Protein AF-A0A4Q3J4D1-F1 (afdb_monomer_lite)

Structure (mmCIF, N/CA/C/O backbone):
data_AF-A0A4Q3J4D1-F1
#
_entry.id   AF-A0A4Q3J4D1-F1
#
loop_
_atom_site.group_PDB
_atom_site.id
_atom_site.type_symbol
_atom_site.label_atom_id
_atom_site.label_alt_id
_atom_site.label_comp_id
_atom_site.label_asym_id
_atom_site.label_entity_id
_atom_site.label_seq_id
_atom_site.pdbx_PDB_ins_code
_atom_site.Cartn_x
_atom_site.Cartn_y
_atom_site.Cartn_z
_atom_site.occupancy
_atom_site.B_iso_or_equiv
_atom_site.auth_seq_id
_atom_site.auth_comp_id
_atom_site.auth_asym_id
_atom_site.auth_atom_id
_atom_site.pdbx_PDB_model_num
ATOM 1 N N . MET A 1 1 ? 14.555 10.817 82.750 1.00 53.59 1 MET A N 1
ATOM 2 C CA . MET A 1 1 ? 15.461 9.832 82.118 1.00 53.59 1 MET A CA 1
ATOM 3 C C . MET A 1 1 ? 14.786 9.279 80.855 1.00 53.59 1 MET A C 1
ATOM 5 O O . MET A 1 1 ? 14.126 8.258 80.924 1.00 53.59 1 MET A O 1
ATOM 9 N N . ALA A 1 2 ? 14.827 10.018 79.734 1.00 57.22 2 ALA A N 1
ATOM 10 C CA . ALA A 1 2 ? 14.225 9.625 78.443 1.00 57.22 2 ALA A CA 1
ATOM 11 C C . ALA A 1 2 ? 14.824 10.281 77.153 1.00 57.22 2 ALA A C 1
ATOM 13 O O . ALA A 1 2 ? 14.099 10.359 76.163 1.00 57.22 2 ALA A O 1
ATOM 14 N N . PRO A 1 3 ? 16.086 10.775 77.083 1.00 55.56 3 PRO A N 1
ATOM 15 C CA . PRO A 1 3 ? 16.587 11.394 75.843 1.00 55.56 3 PRO A CA 1
ATOM 16 C C . PRO A 1 3 ? 17.144 10.404 74.793 1.00 55.56 3 PRO A C 1
ATOM 18 O O . PRO A 1 3 ? 17.117 10.705 73.605 1.00 55.56 3 PRO A O 1
ATOM 21 N N . ALA A 1 4 ? 17.577 9.196 75.174 1.00 56.56 4 ALA A N 1
ATOM 22 C CA . ALA A 1 4 ? 18.372 8.318 74.295 1.00 56.56 4 ALA A CA 1
ATOM 23 C C . ALA A 1 4 ? 17.620 7.691 73.096 1.00 56.56 4 ALA A C 1
ATOM 25 O O . ALA A 1 4 ? 18.237 7.205 72.153 1.00 56.56 4 ALA A O 1
ATOM 26 N N . ARG A 1 5 ? 16.278 7.681 73.099 1.00 57.00 5 ARG A N 1
ATOM 27 C CA . ARG A 1 5 ? 15.484 6.977 72.069 1.00 57.00 5 ARG A CA 1
ATOM 28 C C . ARG A 1 5 ? 15.240 7.804 70.800 1.00 57.00 5 ARG A C 1
ATOM 30 O O . ARG A 1 5 ? 14.881 7.235 69.772 1.00 57.00 5 ARG A O 1
ATOM 37 N N . ARG A 1 6 ? 15.394 9.133 70.857 1.00 57.25 6 ARG A N 1
ATOM 38 C CA . ARG A 1 6 ? 15.162 10.015 69.696 1.00 57.25 6 ARG A CA 1
ATOM 39 C C . ARG A 1 6 ? 16.367 10.082 68.760 1.00 57.25 6 ARG A C 1
ATOM 41 O O . ARG A 1 6 ? 16.169 10.124 67.550 1.00 57.25 6 ARG A O 1
ATOM 48 N N . GLU A 1 7 ? 17.578 10.003 69.297 1.00 59.00 7 GLU A N 1
ATOM 49 C CA . GLU A 1 7 ? 18.809 10.143 68.506 1.00 59.00 7 GLU A CA 1
ATOM 50 C C . GLU A 1 7 ? 19.017 8.940 67.577 1.00 59.00 7 GLU A C 1
ATOM 52 O O . GLU A 1 7 ? 19.206 9.107 66.376 1.00 59.00 7 GLU A O 1
ATOM 57 N N . HIS A 1 8 ? 18.778 7.723 68.079 1.00 59.59 8 HIS A N 1
ATOM 58 C CA . HIS A 1 8 ? 18.831 6.498 67.270 1.00 59.59 8 HIS A CA 1
ATOM 59 C C . HIS A 1 8 ? 17.846 6.478 66.088 1.00 59.59 8 HIS A C 1
ATOM 61 O O . HIS A 1 8 ? 18.094 5.814 65.082 1.00 59.59 8 HIS A O 1
ATOM 67 N N . ARG A 1 9 ? 16.715 7.192 66.192 1.00 59.38 9 ARG A N 1
ATOM 68 C CA . ARG A 1 9 ? 15.731 7.289 65.104 1.00 59.38 9 ARG A CA 1
ATOM 69 C C . ARG A 1 9 ? 16.169 8.296 64.035 1.00 59.38 9 ARG A C 1
ATOM 71 O O . ARG A 1 9 ? 15.888 8.071 62.862 1.00 59.38 9 ARG A O 1
ATOM 78 N N . LEU A 1 10 ? 16.861 9.369 64.421 1.00 59.78 10 LEU A N 1
ATOM 79 C CA . LEU A 1 10 ? 17.372 10.380 63.490 1.00 59.78 10 LEU A CA 1
ATOM 80 C C . LEU A 1 10 ? 18.573 9.862 62.687 1.00 59.78 10 LEU A C 1
ATOM 82 O O . LEU A 1 10 ? 18.641 10.092 61.481 1.00 59.78 10 LEU A O 1
ATOM 86 N N . GLU A 1 11 ? 19.458 9.073 63.303 1.00 63.56 11 GLU A N 1
ATOM 87 C CA . GLU A 1 11 ? 20.580 8.452 62.581 1.00 63.56 11 GLU A CA 1
ATOM 88 C C . GLU A 1 11 ? 20.122 7.449 61.510 1.00 63.56 11 GLU A C 1
ATOM 90 O O . GLU A 1 11 ? 20.721 7.365 60.434 1.00 63.56 11 GLU A O 1
ATOM 95 N N . GLY A 1 12 ? 19.020 6.732 61.760 1.00 63.66 12 GLY A N 1
ATOM 96 C CA . GLY A 1 12 ? 18.412 5.828 60.780 1.00 63.66 12 GLY A CA 1
ATOM 97 C C . GLY A 1 12 ? 17.900 6.553 59.531 1.00 63.66 12 GLY A C 1
ATOM 98 O O . GLY A 1 12 ? 18.110 6.075 58.417 1.00 63.66 12 GLY A O 1
ATOM 99 N N . LEU A 1 13 ? 17.301 7.736 59.706 1.00 65.69 13 LEU A N 1
ATOM 100 C CA . LEU A 1 13 ? 16.770 8.546 58.604 1.00 65.69 13 LEU A CA 1
ATOM 101 C C . LEU A 1 13 ? 17.897 9.131 57.734 1.00 65.69 13 LEU A C 1
ATOM 103 O O . LEU A 1 13 ? 17.860 8.998 56.512 1.00 65.69 13 LEU A O 1
ATOM 107 N N . CYS A 1 14 ? 18.965 9.658 58.344 1.00 63.53 14 CYS A N 1
ATOM 108 C CA . CYS A 1 14 ? 20.131 10.177 57.610 1.00 63.53 14 CYS A CA 1
ATOM 109 C C . CYS A 1 14 ? 20.901 9.102 56.820 1.00 63.53 14 CYS A C 1
ATOM 111 O O . CYS A 1 14 ? 21.578 9.415 55.834 1.00 63.53 14 CYS A O 1
ATOM 113 N N . ARG A 1 15 ? 20.850 7.832 57.247 1.00 64.62 15 ARG A N 1
ATOM 114 C CA . ARG A 1 15 ? 21.461 6.713 56.510 1.00 64.62 15 ARG A CA 1
ATOM 115 C C . ARG A 1 15 ? 20.612 6.291 55.308 1.00 64.62 15 ARG A C 1
ATOM 117 O O . ARG A 1 15 ? 21.173 5.915 54.282 1.00 64.62 15 ARG A O 1
ATOM 124 N N . GLN A 1 16 ? 19.289 6.388 55.422 1.00 65.69 16 GLN A N 1
ATOM 125 C CA . GLN A 1 16 ? 18.351 6.053 54.351 1.00 65.69 16 GLN A CA 1
ATOM 126 C C . GLN A 1 16 ? 18.397 7.073 53.201 1.00 65.69 16 GLN A C 1
ATOM 128 O O . GLN A 1 16 ? 18.461 6.673 52.039 1.00 65.69 16 GLN A O 1
ATOM 133 N N . GLU A 1 17 ? 18.483 8.367 53.514 1.00 62.50 17 GLU A N 1
ATOM 134 C CA . GLU A 1 17 ? 18.569 9.440 52.507 1.00 62.50 17 GLU A CA 1
ATOM 135 C C . GLU A 1 17 ? 19.871 9.369 51.687 1.00 62.50 17 GLU A C 1
ATOM 137 O O . GLU A 1 17 ? 19.864 9.529 50.465 1.00 62.50 17 GLU A O 1
ATOM 142 N N . ARG A 1 18 ? 21.002 9.028 52.326 1.00 60.06 18 ARG A N 1
ATOM 143 C CA . ARG A 1 18 ? 22.282 8.833 51.617 1.00 60.06 18 ARG A CA 1
ATOM 144 C C . ARG A 1 18 ? 22.261 7.647 50.648 1.00 60.06 18 ARG A C 1
ATOM 146 O O . ARG A 1 18 ? 22.905 7.717 49.605 1.00 60.06 18 ARG A O 1
ATOM 153 N N . GLY A 1 19 ? 21.510 6.588 50.959 1.00 58.41 19 GLY A N 1
ATOM 154 C CA . GLY A 1 19 ? 21.305 5.463 50.041 1.00 58.41 19 GLY A CA 1
ATOM 155 C C . GLY A 1 19 ? 20.452 5.836 48.824 1.00 58.41 19 GLY A C 1
ATOM 156 O O . GLY A 1 19 ? 20.726 5.378 47.717 1.00 58.41 19 GLY A O 1
ATOM 157 N N . GLN A 1 20 ? 19.459 6.711 49.009 1.00 59.06 20 GLN A N 1
ATOM 158 C CA . GLN A 1 20 ? 18.585 7.179 47.928 1.00 59.06 20 GLN A CA 1
ATOM 159 C C . GLN A 1 20 ? 19.294 8.146 46.970 1.00 59.06 20 GLN A C 1
ATOM 161 O O . GLN A 1 20 ? 19.118 8.030 45.759 1.00 59.06 20 GLN A O 1
ATOM 166 N N . CYS A 1 21 ? 20.160 9.028 47.479 1.00 58.59 21 CYS A N 1
ATOM 167 C CA . CYS A 1 21 ? 20.937 9.943 46.635 1.00 58.59 21 CYS A CA 1
ATOM 168 C C . CYS A 1 21 ? 21.932 9.192 45.723 1.00 58.59 21 CYS A C 1
ATOM 170 O O . CYS A 1 21 ? 22.046 9.494 44.538 1.00 58.59 21 CYS A O 1
ATOM 172 N N . GLY A 1 22 ? 22.587 8.140 46.237 1.00 53.78 22 GLY A N 1
ATOM 173 C CA . GLY A 1 22 ? 23.503 7.309 45.440 1.00 53.78 22 GLY A CA 1
ATOM 174 C C . GLY A 1 22 ? 22.811 6.492 44.339 1.00 53.78 22 GLY A C 1
ATOM 175 O O . GLY A 1 22 ? 23.381 6.291 43.267 1.00 53.78 22 GLY A O 1
ATOM 176 N N . ALA A 1 23 ? 21.566 6.057 44.565 1.00 54.41 23 ALA A N 1
ATOM 177 C CA . ALA A 1 23 ? 20.780 5.341 43.559 1.00 54.41 23 ALA A CA 1
ATOM 178 C C . ALA A 1 23 ? 20.296 6.260 42.421 1.00 54.41 23 ALA A C 1
ATOM 180 O O . ALA A 1 23 ? 20.254 5.836 41.266 1.00 54.41 23 ALA A O 1
ATOM 181 N N . ALA A 1 24 ? 19.978 7.523 42.727 1.00 51.50 24 ALA A N 1
ATOM 182 C CA . ALA A 1 24 ? 19.552 8.505 41.730 1.00 51.50 24 ALA A CA 1
ATOM 183 C C . ALA A 1 24 ? 20.685 8.885 40.754 1.00 51.50 24 ALA A C 1
ATOM 185 O O . ALA A 1 24 ? 20.434 9.089 39.566 1.00 51.50 24 ALA A O 1
ATOM 186 N N . GLU A 1 25 ? 21.936 8.911 41.224 1.00 51.47 25 GLU A N 1
ATOM 187 C CA . GLU A 1 25 ? 23.095 9.281 40.401 1.00 51.47 25 GLU A CA 1
ATOM 188 C C . GLU A 1 25 ? 23.504 8.167 39.414 1.00 51.47 25 GLU A C 1
ATOM 190 O O . GLU A 1 25 ? 23.853 8.443 38.264 1.00 51.47 25 GLU A O 1
ATOM 195 N N . SER A 1 26 ? 23.375 6.889 39.805 1.00 49.53 26 SER A N 1
ATOM 196 C CA . SER A 1 26 ? 23.698 5.744 38.933 1.00 49.53 26 SER A CA 1
ATOM 197 C C . SER A 1 26 ? 22.756 5.607 37.732 1.00 49.53 26 SER A C 1
ATOM 199 O O . SER A 1 26 ? 23.133 5.000 36.731 1.00 49.53 26 SER A O 1
ATOM 201 N N . SER A 1 27 ? 21.547 6.174 37.795 1.00 47.44 27 SER A N 1
ATOM 202 C CA . SER A 1 27 ? 20.579 6.111 36.694 1.00 47.44 27 SER A CA 1
ATOM 203 C C . SER A 1 27 ? 20.842 7.145 35.589 1.00 47.44 27 SER A C 1
ATOM 205 O O . SER A 1 27 ? 20.157 7.126 34.567 1.00 47.44 27 SER A O 1
ATOM 207 N N . ARG A 1 28 ? 21.816 8.053 35.767 1.00 52.53 28 ARG A N 1
ATOM 208 C CA . ARG A 1 28 ? 22.094 9.158 34.832 1.00 52.53 28 ARG A CA 1
ATOM 209 C C . ARG A 1 28 ? 23.231 8.882 33.839 1.00 52.53 28 ARG A C 1
ATOM 211 O O . ARG A 1 28 ? 23.473 9.706 32.964 1.00 52.53 28 ARG A O 1
ATOM 218 N N . SER A 1 29 ? 23.905 7.733 33.942 1.00 49.19 29 SER A N 1
ATOM 219 C CA . SER A 1 29 ? 25.039 7.357 33.085 1.00 49.19 29 SER A CA 1
ATOM 220 C C . SER A 1 29 ? 24.691 6.163 32.191 1.00 49.19 29 SER A C 1
ATOM 222 O O . SER A 1 29 ? 25.125 5.034 32.401 1.00 49.19 29 SER A O 1
ATOM 224 N N . GLY A 1 30 ? 23.846 6.422 31.196 1.00 39.28 30 GLY A N 1
ATOM 225 C CA . GLY A 1 30 ? 23.492 5.487 30.134 1.00 39.28 30 GLY A CA 1
ATOM 226 C C . GLY A 1 30 ? 23.349 6.261 28.834 1.00 39.28 30 GLY A C 1
ATOM 227 O O . GLY A 1 30 ? 22.259 6.684 28.467 1.00 39.28 30 GLY A O 1
ATOM 228 N N . HIS A 1 31 ? 24.477 6.515 28.177 1.00 49.72 31 HIS A N 1
ATOM 229 C CA . HIS A 1 31 ? 24.562 7.203 26.895 1.00 49.72 31 HIS A CA 1
ATOM 230 C C . HIS A 1 31 ? 23.958 6.316 25.792 1.00 49.72 31 HIS A C 1
ATOM 232 O O . HIS A 1 31 ? 24.661 5.537 25.152 1.00 49.72 31 HIS A O 1
ATOM 238 N N . VAL A 1 32 ? 22.643 6.413 25.586 1.00 46.88 32 VAL A N 1
ATOM 239 C CA . VAL A 1 32 ? 21.934 5.784 24.465 1.00 46.88 32 VAL A CA 1
ATOM 240 C C . VAL A 1 32 ? 21.712 6.840 23.386 1.00 46.88 32 VAL A C 1
ATOM 242 O O . VAL A 1 32 ? 21.103 7.884 23.619 1.00 46.88 32 VAL A O 1
ATOM 245 N N . VAL A 1 33 ? 22.243 6.560 22.198 1.00 47.72 33 VAL A N 1
ATOM 246 C CA . VAL A 1 33 ? 22.015 7.318 20.965 1.00 47.72 33 VAL A CA 1
ATOM 247 C C . VAL A 1 33 ? 20.507 7.457 20.748 1.00 47.72 33 VAL A C 1
ATOM 249 O O . VAL A 1 33 ? 19.809 6.483 20.481 1.00 47.72 33 VAL A O 1
ATOM 252 N N . SER A 1 34 ? 20.002 8.679 20.909 1.00 42.00 34 SER A N 1
ATOM 253 C CA . SER A 1 34 ? 18.582 9.003 20.800 1.00 42.00 34 SER A CA 1
ATOM 254 C C . SER A 1 34 ? 18.110 8.899 19.351 1.00 42.00 34 SER A C 1
ATOM 256 O O . SER A 1 34 ? 18.230 9.839 18.573 1.00 42.00 34 SER A O 1
ATOM 258 N N . THR A 1 35 ? 17.500 7.770 19.008 1.00 45.00 35 THR A N 1
ATOM 259 C CA . THR A 1 35 ? 16.655 7.577 17.815 1.00 45.00 35 THR A CA 1
ATOM 260 C C . THR A 1 35 ? 15.212 8.050 18.088 1.00 45.00 35 THR A C 1
ATOM 262 O O . THR A 1 35 ? 14.237 7.487 17.613 1.00 45.00 35 THR A O 1
ATOM 265 N N . HIS A 1 36 ? 15.051 9.134 18.855 1.00 42.00 36 HIS A N 1
ATOM 266 C CA . HIS A 1 36 ? 13.765 9.593 19.406 1.00 42.00 36 HIS A CA 1
ATOM 267 C C . HIS A 1 36 ? 12.813 10.290 18.409 1.00 42.00 36 HIS A C 1
ATOM 269 O O . HIS A 1 36 ? 11.742 10.739 18.809 1.00 42.00 36 HIS A O 1
ATOM 275 N N . GLY A 1 37 ? 13.158 10.393 17.122 1.00 38.84 37 GLY A N 1
ATOM 276 C CA . GLY A 1 37 ? 12.312 11.080 16.134 1.00 38.84 37 GLY A CA 1
ATOM 277 C C . GLY A 1 37 ? 11.113 10.263 15.639 1.00 38.84 37 GLY A C 1
ATOM 278 O O . GLY A 1 37 ? 10.089 10.836 15.279 1.00 38.84 37 GLY A O 1
ATOM 279 N N . ILE A 1 38 ? 11.224 8.933 15.629 1.00 49.44 38 ILE A N 1
ATOM 280 C CA . ILE A 1 38 ? 10.206 8.028 15.063 1.00 49.44 38 ILE A CA 1
ATOM 281 C C . ILE A 1 38 ? 9.376 7.323 16.139 1.00 49.44 38 ILE A C 1
ATOM 283 O O . ILE A 1 38 ? 8.186 7.094 15.929 1.00 49.44 38 ILE A O 1
ATOM 287 N N . ASP A 1 39 ? 9.952 7.081 17.318 1.00 40.94 39 ASP A N 1
ATOM 288 C CA . ASP A 1 39 ? 9.253 6.394 18.410 1.00 40.94 39 ASP A CA 1
ATOM 289 C C . ASP A 1 39 ? 8.396 7.338 19.272 1.00 40.94 39 ASP A C 1
ATOM 291 O O . ASP A 1 39 ? 7.407 6.908 19.856 1.00 40.94 39 ASP A O 1
ATOM 295 N N . ALA A 1 40 ? 8.690 8.645 19.306 1.00 38.50 40 ALA A N 1
ATOM 296 C CA . ALA A 1 40 ? 7.917 9.614 20.098 1.00 38.50 40 ALA A CA 1
ATOM 297 C C . ALA A 1 40 ? 6.514 9.916 19.528 1.00 38.50 40 ALA A C 1
ATOM 299 O O . ALA A 1 40 ? 5.641 10.375 20.260 1.00 38.50 40 ALA A O 1
ATOM 300 N N . ALA A 1 41 ? 6.272 9.638 18.240 1.00 42.91 41 ALA A N 1
ATOM 301 C CA . ALA A 1 41 ? 4.930 9.708 17.652 1.00 42.91 41 ALA A CA 1
ATOM 302 C C . ALA A 1 41 ? 4.086 8.457 17.964 1.00 42.91 41 ALA A C 1
ATOM 304 O O . ALA A 1 41 ? 2.862 8.489 17.839 1.00 42.91 41 ALA A O 1
ATOM 305 N N . ALA A 1 42 ? 4.724 7.363 18.391 1.00 43.56 42 ALA A N 1
ATOM 306 C CA . ALA A 1 42 ? 4.061 6.175 18.903 1.00 43.56 42 ALA A CA 1
ATOM 307 C C . ALA A 1 42 ? 3.862 6.335 20.414 1.00 43.56 42 ALA A C 1
ATOM 309 O O . ALA A 1 42 ? 4.482 5.646 21.222 1.00 43.56 42 ALA A O 1
ATOM 310 N N . GLY A 1 43 ? 2.997 7.277 20.804 1.00 36.56 43 GLY A N 1
ATOM 311 C CA . GLY A 1 43 ? 2.477 7.307 22.166 1.00 36.56 43 GLY A CA 1
ATOM 312 C C . GLY A 1 43 ? 2.016 5.899 22.544 1.00 36.56 43 GLY A C 1
ATOM 313 O O . GLY A 1 43 ? 1.330 5.241 21.761 1.00 36.56 43 GLY A O 1
ATOM 314 N N . SER A 1 44 ? 2.450 5.411 23.705 1.00 42.47 44 SER A N 1
ATOM 315 C CA . SER A 1 44 ? 2.033 4.125 24.254 1.00 42.47 44 SER A CA 1
ATOM 316 C C . SER A 1 44 ? 0.539 4.188 24.565 1.00 42.47 44 SER A C 1
ATOM 318 O O . SER A 1 44 ? 0.146 4.484 25.693 1.00 42.47 44 SER A O 1
ATOM 320 N N . ILE A 1 45 ? -0.298 3.976 23.549 1.00 47.91 45 ILE A N 1
ATOM 321 C CA . ILE A 1 45 ? -1.733 3.789 23.721 1.00 47.91 45 ILE A CA 1
ATOM 322 C C . ILE A 1 45 ? -1.871 2.522 24.565 1.00 47.91 45 ILE A C 1
ATOM 324 O O . ILE A 1 45 ? -1.387 1.470 24.132 1.00 47.91 45 ILE A O 1
ATOM 328 N N . PRO A 1 46 ? -2.485 2.583 25.759 1.00 46.81 46 PRO A N 1
ATOM 329 C CA . PRO A 1 46 ? -2.863 1.382 26.476 1.00 46.81 46 PRO A CA 1
ATOM 330 C C . PRO A 1 46 ? -3.784 0.599 25.545 1.00 46.81 46 PRO A C 1
ATOM 332 O O . PRO A 1 46 ? -4.918 1.006 25.296 1.00 46.81 46 PRO A O 1
ATOM 335 N N . THR A 1 47 ? -3.282 -0.486 24.958 1.00 54.47 47 THR A N 1
ATOM 336 C CA . THR A 1 47 ? -4.125 -1.434 24.244 1.00 54.47 47 THR A CA 1
ATOM 337 C C . THR A 1 47 ? -5.083 -1.972 25.289 1.00 54.47 47 THR A C 1
ATOM 339 O O . THR A 1 47 ? -4.686 -2.797 26.111 1.00 54.47 47 THR A O 1
ATOM 342 N N . ALA A 1 48 ? -6.308 -1.439 25.327 1.00 52.00 48 ALA A N 1
ATOM 343 C CA . ALA A 1 48 ? -7.384 -2.050 26.082 1.00 52.00 48 ALA A CA 1
ATOM 344 C C . ALA A 1 48 ? -7.374 -3.523 25.679 1.00 52.00 48 ALA A C 1
ATOM 346 O O . ALA A 1 48 ? -7.503 -3.837 24.493 1.00 52.00 48 ALA A O 1
ATOM 347 N N . ASP A 1 49 ? -7.073 -4.391 26.640 1.00 52.25 49 ASP A N 1
ATOM 348 C CA . ASP A 1 49 ? -6.853 -5.807 26.398 1.00 52.25 49 ASP A CA 1
ATOM 349 C C . ASP A 1 49 ? -8.221 -6.417 26.088 1.00 52.25 49 ASP A C 1
ATOM 351 O O . ASP A 1 49 ? -8.976 -6.821 26.972 1.00 52.25 49 ASP A O 1
ATOM 355 N N . VAL A 1 50 ? -8.625 -6.318 24.818 1.00 60.28 50 VAL A N 1
ATOM 356 C CA . VAL A 1 50 ? -9.887 -6.863 24.331 1.00 60.28 50 VAL A CA 1
ATOM 357 C C . VAL A 1 50 ? -9.740 -8.375 24.446 1.00 60.28 50 VAL A C 1
ATOM 359 O O . VAL A 1 50 ? -8.814 -8.914 23.837 1.00 60.28 50 VAL A O 1
ATOM 362 N N . PRO A 1 51 ? -10.599 -9.084 25.194 1.00 59.28 51 PRO A N 1
ATOM 363 C CA . PRO A 1 51 ? -10.478 -10.527 25.348 1.00 59.28 51 PRO A CA 1
ATOM 364 C C . PRO A 1 51 ? -10.575 -11.233 23.983 1.00 59.28 51 PRO A C 1
ATOM 366 O O . PRO A 1 51 ? -11.660 -11.479 23.461 1.00 59.28 51 PRO A O 1
ATOM 369 N N . ARG A 1 52 ? -9.428 -11.537 23.368 1.00 62.53 52 ARG A N 1
ATOM 370 C CA . ARG A 1 52 ? -9.317 -12.204 22.062 1.00 62.53 52 ARG A CA 1
ATOM 371 C C . ARG A 1 52 ? -9.385 -13.720 22.241 1.00 62.53 52 ARG A C 1
ATOM 373 O O . ARG A 1 52 ? -8.399 -14.420 22.030 1.00 62.53 52 ARG A O 1
ATOM 380 N N . TYR A 1 53 ? -10.533 -14.247 22.650 1.00 65.25 53 TYR A N 1
ATOM 381 C CA . TYR A 1 53 ? -10.753 -15.695 22.682 1.00 65.25 53 TYR A CA 1
ATOM 382 C C . TYR A 1 53 ? -11.452 -16.181 21.400 1.00 65.25 53 TYR A C 1
ATOM 384 O O . TYR A 1 53 ? -12.396 -15.565 20.910 1.00 65.25 53 TYR A O 1
ATOM 392 N N . GLY A 1 54 ? -10.978 -17.301 20.841 1.00 76.62 54 GLY A N 1
ATOM 393 C CA . GLY A 1 54 ? -11.572 -17.959 19.667 1.00 76.62 54 GLY A CA 1
ATOM 394 C C . GLY A 1 54 ? -11.138 -17.395 18.304 1.00 76.62 54 GLY A C 1
ATOM 395 O O . GLY A 1 54 ? -10.074 -16.791 18.168 1.00 76.62 54 GLY A O 1
ATOM 396 N N . ALA A 1 55 ? -11.968 -17.602 17.274 1.00 78.94 55 ALA A N 1
ATOM 397 C CA . ALA A 1 55 ? -11.664 -17.289 15.869 1.00 78.94 55 ALA A CA 1
ATOM 398 C C . ALA A 1 55 ? -11.318 -15.806 15.602 1.00 78.94 55 ALA A C 1
ATOM 400 O O . ALA A 1 55 ? -10.536 -15.490 14.703 1.00 78.94 55 ALA A O 1
ATOM 401 N N . LEU A 1 56 ? -11.853 -14.889 16.412 1.00 79.38 56 LEU A N 1
ATOM 402 C CA . LEU A 1 56 ? -11.592 -13.451 16.303 1.00 79.38 56 LEU A CA 1
ATOM 403 C C . LEU A 1 56 ? -10.142 -13.093 16.674 1.00 79.38 56 LEU A C 1
ATOM 405 O O . LEU A 1 56 ? -9.539 -12.222 16.047 1.00 79.38 56 LEU A O 1
ATOM 409 N N . GLY A 1 57 ? -9.544 -13.811 17.632 1.00 80.06 57 GLY A N 1
ATOM 410 C CA . GLY A 1 57 ? -8.143 -13.622 18.013 1.00 80.06 57 GLY A CA 1
ATOM 411 C C . GLY A 1 57 ? -7.169 -14.075 16.925 1.00 80.06 57 GLY A C 1
ATOM 412 O O . GLY A 1 57 ? -6.184 -13.384 16.643 1.00 80.06 57 GLY A O 1
ATOM 413 N N . SER A 1 58 ? -7.472 -15.192 16.256 1.00 79.19 58 SER A N 1
ATOM 414 C CA . SER A 1 58 ? -6.677 -15.673 15.121 1.00 79.19 58 SER A CA 1
ATOM 415 C C . SER A 1 58 ? -6.743 -14.727 13.925 1.00 79.19 58 SER A C 1
ATOM 417 O O . SER A 1 58 ? -5.700 -14.432 13.347 1.00 79.19 58 SER A O 1
ATOM 419 N N . ILE A 1 59 ? -7.924 -14.183 13.596 1.00 86.00 59 ILE A N 1
ATOM 420 C CA . ILE A 1 59 ? -8.079 -13.223 12.489 1.00 86.00 59 ILE A CA 1
ATOM 421 C C . ILE A 1 59 ? -7.258 -11.964 12.764 1.00 86.00 59 ILE A C 1
ATOM 423 O O . ILE A 1 59 ? -6.502 -11.518 11.906 1.00 86.00 59 ILE A O 1
ATOM 427 N N . GLN A 1 60 ? -7.330 -11.415 13.977 1.00 84.50 60 GLN A N 1
ATOM 428 C CA . GLN A 1 60 ? -6.617 -10.178 14.284 1.00 84.50 60 GLN A CA 1
ATOM 429 C C . GLN A 1 60 ? -5.092 -10.358 14.294 1.00 84.50 60 GLN A C 1
ATOM 431 O O . GLN A 1 60 ? -4.358 -9.460 13.878 1.00 84.50 60 GLN A O 1
ATOM 436 N N . THR A 1 61 ? -4.610 -11.524 14.727 1.00 82.00 61 THR A N 1
ATOM 437 C CA . THR A 1 61 ? -3.178 -11.855 14.693 1.00 82.00 61 THR A CA 1
ATOM 438 C C . THR A 1 61 ? -2.701 -12.080 13.259 1.00 82.00 61 THR A C 1
ATOM 440 O O . THR A 1 61 ? -1.643 -11.577 12.890 1.00 82.00 61 THR A O 1
ATOM 443 N N . ALA A 1 62 ? -3.508 -12.746 12.427 1.00 84.81 62 ALA A N 1
ATOM 444 C CA . ALA A 1 62 ? -3.224 -12.927 11.006 1.00 84.81 62 ALA A CA 1
ATOM 445 C C . ALA A 1 62 ? -3.164 -11.586 10.258 1.00 84.81 62 ALA A C 1
ATOM 447 O O . ALA A 1 62 ? -2.197 -11.332 9.548 1.00 84.81 62 ALA A O 1
ATOM 448 N N . VAL A 1 63 ? -4.133 -10.692 10.483 1.00 86.56 63 VAL A N 1
ATOM 449 C CA . VAL A 1 63 ? -4.154 -9.345 9.884 1.00 86.56 63 VAL A CA 1
ATOM 450 C C . VAL A 1 63 ? -2.959 -8.513 10.348 1.00 86.56 63 VAL A C 1
ATOM 452 O O . VAL A 1 63 ? -2.309 -7.853 9.543 1.00 86.56 63 VAL A O 1
ATOM 455 N N . SER A 1 64 ? -2.617 -8.573 11.637 1.00 83.88 64 SER A N 1
ATOM 456 C CA . SER A 1 64 ? -1.457 -7.847 12.170 1.00 83.88 64 SER A CA 1
ATOM 457 C C . SER A 1 64 ? -0.140 -8.370 11.586 1.00 83.88 64 SER A C 1
ATOM 459 O O . SER A 1 64 ? 0.737 -7.578 11.249 1.00 83.88 64 SER A O 1
ATOM 461 N N . GLY A 1 65 ? -0.012 -9.692 11.432 1.00 85.00 65 GLY A N 1
ATOM 462 C CA . GLY A 1 65 ? 1.145 -10.327 10.803 1.00 85.00 65 GLY A CA 1
ATOM 463 C C . GLY A 1 65 ? 1.264 -9.985 9.318 1.00 85.00 65 GLY A C 1
ATOM 464 O O . GLY A 1 65 ? 2.339 -9.595 8.870 1.00 85.00 65 GLY A O 1
ATOM 465 N N . LEU A 1 66 ? 0.158 -10.051 8.571 1.00 88.38 66 LEU A N 1
ATOM 466 C CA . LEU A 1 66 ? 0.117 -9.668 7.159 1.00 88.38 66 LEU A CA 1
ATOM 467 C C . LEU A 1 66 ? 0.519 -8.203 6.975 1.00 88.38 66 LEU A C 1
ATOM 469 O O . LEU A 1 66 ? 1.418 -7.908 6.191 1.00 88.38 66 LEU A O 1
ATOM 473 N N . ASN A 1 67 ? -0.068 -7.297 7.758 1.00 89.75 67 ASN A N 1
ATOM 474 C CA . ASN A 1 67 ? 0.273 -5.880 7.696 1.00 89.75 67 ASN A CA 1
ATOM 475 C C . ASN A 1 67 ? 1.754 -5.633 8.037 1.00 89.75 67 ASN A C 1
ATOM 477 O O . ASN A 1 67 ? 2.357 -4.730 7.464 1.00 89.75 67 ASN A O 1
ATOM 481 N N . ALA A 1 68 ? 2.362 -6.427 8.930 1.00 86.56 68 ALA A N 1
ATOM 482 C CA . ALA A 1 68 ? 3.790 -6.319 9.245 1.00 86.56 68 ALA A CA 1
ATOM 483 C C . ALA A 1 68 ? 4.667 -6.686 8.048 1.00 86.56 68 ALA A C 1
ATOM 485 O O . ALA A 1 68 ? 5.612 -5.969 7.721 1.00 86.56 68 ALA A O 1
ATOM 486 N N . VAL A 1 69 ? 4.338 -7.793 7.380 1.00 90.00 69 VAL A N 1
ATOM 487 C CA . VAL A 1 69 ? 5.057 -8.249 6.186 1.00 90.00 69 VAL A CA 1
ATOM 488 C C . VAL A 1 69 ? 4.917 -7.229 5.060 1.00 90.00 69 VAL A C 1
ATOM 490 O O . VAL A 1 69 ? 5.920 -6.857 4.454 1.00 90.00 69 VAL A O 1
ATOM 493 N N . LEU A 1 70 ? 3.705 -6.718 4.825 1.00 90.25 70 LEU A N 1
ATOM 494 C CA . LEU A 1 70 ? 3.451 -5.680 3.825 1.00 90.25 70 LEU A CA 1
ATOM 495 C C . LEU A 1 70 ? 4.200 -4.378 4.145 1.00 90.25 70 LEU A C 1
ATOM 497 O O . LEU A 1 70 ? 4.767 -3.761 3.244 1.00 90.25 70 LEU A O 1
ATOM 501 N N . ALA A 1 71 ? 4.295 -3.996 5.422 1.00 89.38 71 ALA A N 1
ATOM 502 C CA . ALA A 1 71 ? 5.077 -2.839 5.844 1.00 89.38 71 ALA A CA 1
ATOM 503 C C . ALA A 1 71 ? 6.577 -3.020 5.557 1.00 89.38 71 ALA A C 1
ATOM 505 O O . ALA A 1 71 ? 7.206 -2.120 4.998 1.00 89.38 71 ALA A O 1
ATOM 506 N N . VAL A 1 72 ? 7.155 -4.184 5.864 1.00 91.19 72 VAL A N 1
ATOM 507 C CA . VAL A 1 72 ? 8.558 -4.480 5.519 1.00 91.19 72 VAL A CA 1
ATOM 508 C C . VAL A 1 72 ? 8.754 -4.488 4.001 1.00 91.19 72 VAL A C 1
ATOM 510 O O . VAL A 1 72 ? 9.701 -3.880 3.506 1.00 91.19 72 VAL A O 1
ATOM 513 N N . GLY A 1 73 ? 7.830 -5.098 3.254 1.00 92.25 73 GLY A N 1
ATOM 514 C CA . GLY A 1 73 ? 7.837 -5.085 1.791 1.00 92.25 73 GLY A CA 1
ATOM 515 C C . GLY A 1 73 ? 7.825 -3.666 1.218 1.00 92.25 73 GLY A C 1
ATOM 516 O O . GLY A 1 73 ? 8.624 -3.354 0.338 1.00 92.25 73 GLY A O 1
ATOM 517 N N . SER A 1 74 ? 6.997 -2.775 1.770 1.00 92.12 74 SER A N 1
ATOM 518 C CA . SER A 1 74 ? 6.943 -1.368 1.358 1.00 92.12 74 SER A CA 1
ATOM 519 C C . SER A 1 74 ? 8.251 -0.618 1.626 1.00 92.12 74 SER A C 1
ATOM 521 O O . SER A 1 74 ? 8.707 0.146 0.778 1.00 92.12 74 SER A O 1
ATOM 523 N N . ALA A 1 75 ? 8.906 -0.875 2.762 1.00 92.44 75 ALA A N 1
ATOM 524 C CA . ALA A 1 75 ? 10.187 -0.260 3.091 1.00 92.44 75 ALA A CA 1
ATOM 525 C C . ALA A 1 75 ? 11.289 -0.704 2.116 1.00 92.44 75 ALA A C 1
ATOM 527 O O . ALA A 1 75 ? 12.071 0.123 1.646 1.00 92.44 75 ALA A O 1
ATOM 528 N N . LEU A 1 76 ? 11.313 -1.993 1.763 1.00 95.50 76 LEU A N 1
ATOM 529 C CA . LEU A 1 76 ? 12.228 -2.528 0.753 1.00 95.50 76 LEU A CA 1
ATOM 530 C C . LEU A 1 76 ? 11.948 -1.942 -0.635 1.00 95.50 76 LEU A C 1
ATOM 532 O O . LEU A 1 76 ? 12.889 -1.580 -1.335 1.00 95.50 76 LEU A O 1
ATOM 536 N N . ALA A 1 77 ? 10.677 -1.798 -1.017 1.00 92.69 77 ALA A N 1
ATOM 537 C CA . ALA A 1 77 ? 10.290 -1.196 -2.289 1.00 92.69 77 ALA A CA 1
ATOM 538 C C . ALA A 1 77 ? 10.712 0.282 -2.387 1.00 92.69 77 ALA A C 1
ATOM 540 O O . ALA A 1 77 ? 11.244 0.693 -3.416 1.00 92.69 77 ALA A O 1
ATOM 541 N N . ILE A 1 78 ? 10.567 1.063 -1.310 1.00 94.19 78 ILE A N 1
ATOM 542 C CA . ILE A 1 78 ? 11.052 2.455 -1.249 1.00 94.19 78 ILE A CA 1
ATOM 543 C C . ILE A 1 78 ? 12.580 2.507 -1.356 1.00 94.19 78 ILE A C 1
ATOM 545 O O . ILE A 1 78 ? 13.117 3.317 -2.111 1.00 94.19 78 ILE A O 1
ATOM 549 N N . ALA A 1 79 ? 13.292 1.635 -0.636 1.00 95.94 79 ALA A N 1
ATOM 550 C CA . ALA A 1 79 ? 14.749 1.562 -0.717 1.00 95.94 79 ALA A CA 1
ATOM 551 C C . ALA A 1 79 ? 15.223 1.193 -2.134 1.00 95.94 79 ALA A C 1
ATOM 553 O O . ALA A 1 79 ? 16.156 1.804 -2.654 1.00 95.94 79 ALA A O 1
ATOM 554 N N . ALA A 1 80 ? 14.543 0.243 -2.783 1.00 95.12 80 ALA A N 1
ATOM 555 C CA . ALA A 1 80 ? 14.809 -0.138 -4.164 1.00 95.12 80 ALA A CA 1
ATOM 556 C C . ALA A 1 80 ? 14.539 1.019 -5.139 1.00 95.12 80 ALA A C 1
ATOM 558 O O . ALA A 1 80 ? 15.381 1.291 -5.990 1.00 95.12 80 ALA A O 1
ATOM 559 N N . ALA A 1 81 ? 13.428 1.748 -4.983 1.00 93.81 81 ALA A N 1
ATOM 560 C CA . ALA A 1 81 ? 13.132 2.927 -5.799 1.00 93.81 81 ALA A CA 1
ATOM 561 C C . ALA A 1 81 ? 14.230 3.995 -5.662 1.00 93.81 81 ALA A C 1
ATOM 563 O O . ALA A 1 81 ? 14.717 4.512 -6.664 1.00 93.81 81 ALA A O 1
ATOM 564 N N . GLY A 1 82 ? 14.692 4.263 -4.436 1.00 94.31 82 GLY A N 1
ATOM 565 C CA . GLY A 1 82 ? 15.809 5.178 -4.188 1.00 94.31 82 GLY A CA 1
ATOM 566 C C . GLY A 1 82 ? 17.119 4.720 -4.837 1.00 94.31 82 GLY A C 1
ATOM 567 O O . GLY A 1 82 ? 17.842 5.537 -5.408 1.00 94.31 82 GLY A O 1
ATOM 568 N N . ALA A 1 83 ? 17.416 3.418 -4.809 1.00 94.69 83 ALA A N 1
ATOM 569 C CA . ALA A 1 83 ? 18.591 2.858 -5.473 1.00 94.69 83 ALA A CA 1
ATOM 570 C C . ALA A 1 83 ? 18.512 2.990 -7.004 1.00 94.69 83 ALA A C 1
ATOM 572 O O . ALA A 1 83 ? 19.504 3.362 -7.630 1.00 94.69 83 ALA A O 1
ATOM 573 N N . VAL A 1 84 ? 17.338 2.745 -7.599 1.00 92.75 84 VAL A N 1
ATOM 574 C CA . VAL A 1 84 ? 17.096 2.903 -9.044 1.00 92.75 84 VAL A CA 1
ATOM 575 C C . VAL A 1 84 ? 17.278 4.359 -9.475 1.00 92.75 84 VAL A C 1
ATOM 577 O O . VAL A 1 84 ? 18.014 4.613 -10.424 1.00 92.75 84 VAL A O 1
ATOM 580 N N . LEU A 1 85 ? 16.693 5.312 -8.744 1.00 92.06 85 LEU A N 1
ATOM 581 C CA . LEU A 1 85 ? 16.854 6.746 -9.023 1.00 92.06 85 LEU A CA 1
ATOM 582 C C . LEU A 1 85 ? 18.308 7.201 -8.852 1.00 92.06 85 LEU A C 1
ATOM 584 O O . LEU A 1 85 ? 18.840 7.958 -9.657 1.00 92.06 85 LEU A O 1
ATOM 588 N N . THR A 1 86 ? 19.003 6.697 -7.829 1.00 92.19 86 THR A N 1
ATOM 589 C CA . THR A 1 86 ? 20.432 6.994 -7.647 1.00 92.19 86 THR A CA 1
ATOM 590 C C . THR A 1 86 ? 21.246 6.473 -8.832 1.00 92.19 86 THR A C 1
ATOM 592 O O . THR A 1 86 ? 22.142 7.158 -9.322 1.00 92.19 86 THR A O 1
ATOM 595 N N . TRP A 1 87 ? 20.924 5.275 -9.324 1.00 89.75 87 TRP A N 1
ATOM 596 C CA . TRP A 1 87 ? 21.575 4.699 -10.493 1.00 89.75 87 TRP A CA 1
ATOM 597 C C . TRP A 1 87 ? 21.293 5.491 -11.777 1.00 89.75 87 TRP A C 1
ATOM 599 O O . TRP A 1 87 ? 22.220 5.716 -12.550 1.00 89.75 87 TRP A O 1
ATOM 609 N N . GLU A 1 88 ? 20.061 5.953 -11.994 1.00 90.69 88 GLU A N 1
ATOM 610 C CA . GLU A 1 88 ? 19.683 6.818 -13.124 1.00 90.69 88 GLU A CA 1
ATOM 611 C C . GLU A 1 88 ? 20.532 8.095 -13.158 1.00 90.69 88 GLU A C 1
ATOM 613 O O . GLU A 1 88 ? 21.163 8.419 -14.170 1.00 90.69 88 GLU A O 1
ATOM 618 N N . VAL A 1 89 ? 20.632 8.767 -12.010 1.00 89.44 89 VAL A N 1
ATOM 619 C CA . VAL A 1 89 ? 21.434 9.979 -11.837 1.00 89.44 89 VAL A CA 1
ATOM 620 C C . VAL A 1 89 ? 22.910 9.702 -12.146 1.00 89.44 89 VAL A C 1
ATOM 622 O O . VAL A 1 89 ? 23.523 10.412 -12.944 1.00 89.44 89 VAL A O 1
ATOM 625 N N . MET A 1 90 ? 23.482 8.632 -11.587 1.00 89.12 90 MET A N 1
ATOM 626 C CA . MET A 1 90 ? 24.863 8.222 -11.875 1.00 89.12 90 MET A CA 1
ATOM 627 C C . MET A 1 90 ? 25.061 7.900 -13.368 1.00 89.12 90 MET A C 1
ATOM 629 O O . MET A 1 90 ? 26.036 8.339 -13.977 1.00 89.12 90 MET A O 1
ATOM 633 N N . GLY A 1 91 ? 24.124 7.179 -13.985 1.00 85.88 91 GLY A N 1
ATOM 634 C CA . GLY A 1 91 ? 24.136 6.836 -15.406 1.00 85.88 91 GLY A CA 1
ATOM 635 C C . GLY A 1 91 ? 24.217 8.069 -16.304 1.00 85.88 91 GLY A C 1
ATOM 636 O O . GLY A 1 91 ? 25.076 8.149 -17.186 1.00 85.88 91 GLY A O 1
ATOM 637 N N . ARG A 1 92 ? 23.384 9.074 -16.024 1.00 86.12 92 ARG A N 1
ATOM 638 C CA . ARG A 1 92 ? 23.366 10.336 -16.773 1.00 86.12 92 ARG A CA 1
ATOM 639 C C . ARG A 1 92 ? 24.663 11.128 -16.618 1.00 86.12 92 ARG A C 1
ATOM 641 O O . ARG A 1 92 ? 25.175 11.627 -17.616 1.00 86.12 92 ARG A O 1
ATOM 648 N N . TYR A 1 93 ? 25.224 11.216 -15.410 1.00 87.75 93 TYR A N 1
ATOM 649 C CA . TYR A 1 93 ? 26.439 12.006 -15.171 1.00 87.75 93 TYR A CA 1
ATOM 650 C C . TYR A 1 93 ? 27.727 11.333 -15.659 1.00 87.75 93 TYR A C 1
ATOM 652 O O . TYR A 1 93 ? 28.594 12.013 -16.203 1.00 87.75 93 TYR A O 1
ATOM 660 N N . PHE A 1 94 ? 27.870 10.019 -15.468 1.00 87.00 94 PHE A N 1
ATO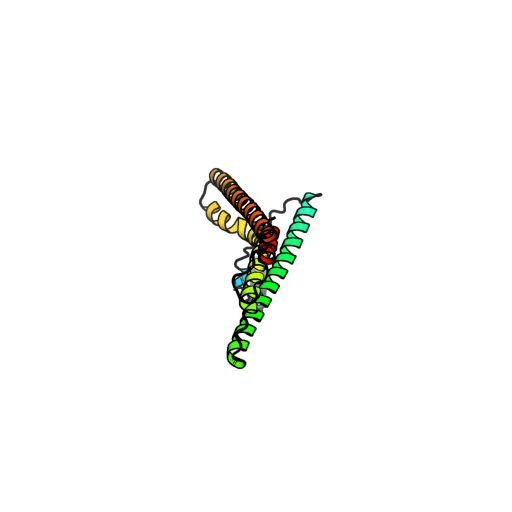M 661 C CA . PHE A 1 94 ? 29.112 9.306 -15.789 1.00 87.00 94 PHE A CA 1
ATOM 662 C C . PHE A 1 94 ? 29.126 8.712 -17.197 1.00 87.00 94 PHE A C 1
ATOM 664 O O . PHE A 1 94 ? 30.187 8.643 -17.814 1.00 87.00 94 PHE A O 1
ATOM 671 N N . PHE A 1 95 ? 27.970 8.284 -17.707 1.00 81.50 95 PHE A N 1
ATOM 672 C CA . PHE A 1 95 ? 27.876 7.566 -18.979 1.00 81.50 95 PHE A CA 1
ATOM 673 C C . PHE A 1 95 ? 27.146 8.358 -20.069 1.00 81.50 95 PHE A C 1
ATOM 675 O O . PHE A 1 95 ? 27.200 7.950 -21.224 1.00 81.50 95 PHE A O 1
ATOM 682 N N . ALA A 1 96 ? 26.498 9.484 -19.735 1.00 79.25 96 ALA A N 1
ATOM 683 C CA . ALA A 1 96 ? 25.717 10.315 -20.663 1.00 79.25 96 ALA A CA 1
ATOM 684 C C . ALA A 1 96 ? 24.634 9.541 -21.449 1.00 79.25 96 ALA A C 1
ATOM 686 O O . ALA A 1 96 ? 24.199 9.972 -22.516 1.00 79.25 96 ALA A O 1
ATOM 687 N N . ILE A 1 97 ? 24.180 8.402 -20.915 1.00 74.81 97 ILE A N 1
ATOM 688 C CA . ILE A 1 97 ? 23.100 7.586 -21.477 1.00 74.81 97 ILE A CA 1
ATOM 689 C C . ILE A 1 97 ? 21.840 7.871 -20.658 1.00 74.81 97 ILE A C 1
ATOM 691 O O . ILE A 1 97 ? 21.816 7.632 -19.451 1.00 74.81 97 ILE A O 1
ATOM 695 N N . ALA A 1 98 ? 20.788 8.373 -21.306 1.00 69.75 98 ALA A N 1
ATOM 696 C CA . ALA A 1 98 ? 19.457 8.441 -20.710 1.00 69.75 98 ALA A CA 1
ATOM 697 C C . ALA A 1 98 ? 18.773 7.072 -20.865 1.00 69.75 98 ALA A C 1
ATOM 699 O O . ALA A 1 98 ? 18.703 6.537 -21.969 1.00 69.75 98 ALA A O 1
ATOM 700 N N . SER A 1 99 ? 18.328 6.480 -19.757 1.00 73.69 99 SER A N 1
ATOM 701 C CA . SER A 1 99 ? 17.565 5.228 -19.737 1.00 73.69 99 SER A CA 1
ATOM 702 C C . SER A 1 99 ? 16.156 5.507 -19.229 1.00 73.69 99 SER A C 1
ATOM 704 O O . SER A 1 99 ? 15.992 5.885 -18.077 1.00 73.69 99 SER A O 1
ATOM 706 N N . ASP A 1 100 ? 15.147 5.277 -20.066 1.00 80.00 100 ASP A N 1
ATOM 707 C CA . ASP A 1 100 ? 13.756 5.644 -19.755 1.00 80.00 100 ASP A CA 1
ATOM 708 C C . ASP A 1 100 ? 13.055 4.649 -18.803 1.00 80.00 100 ASP A C 1
ATOM 710 O O . ASP A 1 100 ? 12.063 4.978 -18.161 1.00 80.00 100 ASP A O 1
ATOM 714 N N . TRP A 1 101 ? 13.598 3.436 -18.636 1.00 85.06 101 TRP A N 1
ATOM 715 C CA . TRP A 1 101 ? 12.983 2.384 -17.809 1.00 85.06 101 TRP A CA 1
ATOM 716 C C . TRP A 1 101 ? 13.023 2.655 -16.292 1.00 85.06 101 TRP A C 1
ATOM 718 O O . TRP A 1 101 ? 12.279 2.048 -15.519 1.00 85.06 101 TRP A O 1
ATOM 728 N N . GLN A 1 102 ? 13.911 3.544 -15.844 1.00 90.25 102 GLN A N 1
ATOM 729 C CA . GLN A 1 102 ? 14.186 3.802 -14.423 1.00 90.25 102 GLN A CA 1
ATOM 730 C C . GLN A 1 102 ? 13.080 4.640 -13.767 1.00 90.25 102 GLN A C 1
ATOM 732 O O . GLN A 1 102 ? 12.649 4.339 -12.647 1.00 90.25 102 GLN A O 1
ATOM 737 N N . ASP A 1 103 ? 12.576 5.640 -14.490 1.00 87.12 103 ASP A N 1
ATOM 738 C CA . ASP A 1 103 ? 11.498 6.527 -14.042 1.00 87.12 103 ASP A CA 1
ATOM 739 C C . ASP A 1 103 ? 10.188 5.750 -13.826 1.00 87.12 103 ASP A C 1
ATOM 741 O O . ASP A 1 103 ? 9.483 5.918 -12.826 1.00 87.12 103 ASP A O 1
ATOM 745 N N . GLU A 1 104 ? 9.885 4.821 -14.730 1.00 90.38 104 GLU A N 1
ATOM 746 C CA . GLU A 1 104 ? 8.665 4.013 -14.674 1.00 90.38 104 GLU A CA 1
ATOM 747 C C . GLU A 1 104 ? 8.751 2.931 -13.595 1.00 90.38 104 GLU A C 1
ATOM 749 O O . GLU A 1 104 ? 7.811 2.751 -12.817 1.00 90.38 104 GLU A O 1
ATOM 754 N N . LEU A 1 105 ? 9.901 2.253 -13.481 1.00 91.19 105 LEU A N 1
ATOM 755 C CA . LEU A 1 105 ? 10.115 1.252 -12.439 1.00 91.19 105 LEU A CA 1
ATOM 756 C C . LEU A 1 105 ? 10.028 1.868 -11.038 1.00 91.19 105 LEU A C 1
ATOM 758 O O . LEU A 1 105 ? 9.376 1.307 -10.155 1.00 91.19 1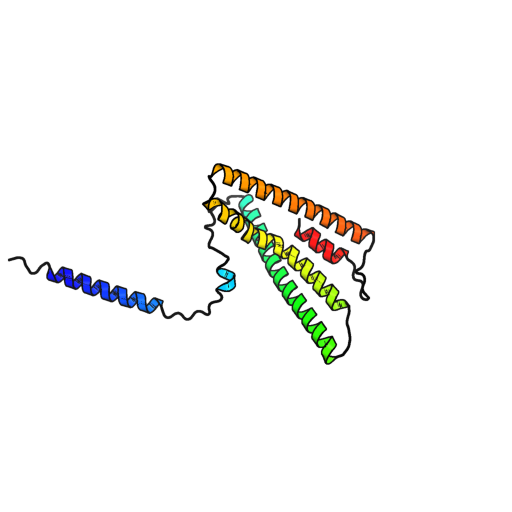05 LEU A O 1
ATOM 762 N N . SER A 1 106 ? 10.671 3.018 -10.822 1.00 92.44 106 SER A N 1
ATOM 763 C CA . SER A 1 106 ? 10.628 3.709 -9.530 1.00 92.44 106 SER A CA 1
ATOM 764 C C . SER A 1 106 ? 9.205 4.161 -9.182 1.00 92.44 106 SER A C 1
ATOM 766 O O . SER A 1 106 ? 8.754 3.942 -8.057 1.00 92.44 106 SER A O 1
ATOM 768 N N . THR A 1 107 ? 8.453 4.676 -10.159 1.00 91.88 107 THR A N 1
ATOM 769 C CA . THR A 1 107 ? 7.030 5.010 -10.000 1.00 91.88 107 THR A CA 1
ATOM 770 C C . THR A 1 107 ? 6.205 3.789 -9.593 1.00 91.88 107 THR A C 1
ATOM 772 O O . THR A 1 107 ? 5.420 3.860 -8.645 1.00 91.88 107 THR A O 1
ATOM 775 N N . PHE A 1 108 ? 6.399 2.640 -10.244 1.00 92.19 108 PHE A N 1
ATOM 776 C CA . PHE A 1 108 ? 5.650 1.418 -9.930 1.00 92.19 108 PHE A CA 1
ATOM 777 C C . PHE A 1 108 ? 5.976 0.888 -8.530 1.00 92.19 108 PHE A C 1
ATOM 779 O O . PHE A 1 108 ? 5.069 0.493 -7.793 1.00 92.19 108 PHE A O 1
ATOM 786 N N . LEU A 1 109 ? 7.252 0.937 -8.132 1.00 93.25 109 LEU A N 1
ATOM 787 C CA . LEU A 1 109 ? 7.690 0.580 -6.782 1.00 93.25 109 LEU A CA 1
ATOM 788 C C . LEU A 1 109 ? 7.071 1.495 -5.722 1.00 93.25 109 LEU A C 1
ATOM 790 O O . LEU A 1 109 ? 6.631 1.006 -4.684 1.00 93.25 109 LEU A O 1
ATOM 794 N N . LEU A 1 110 ? 6.994 2.803 -5.979 1.00 93.88 110 LEU A N 1
ATOM 795 C CA . LEU A 1 110 ? 6.390 3.764 -5.054 1.00 93.88 110 LEU A CA 1
ATOM 796 C C . LEU A 1 110 ? 4.877 3.571 -4.918 1.00 93.88 110 LEU A C 1
ATOM 798 O O . LEU A 1 110 ? 4.359 3.617 -3.800 1.00 93.88 110 LEU A O 1
ATOM 802 N N . ILE A 1 111 ? 4.170 3.311 -6.022 1.00 93.81 111 ILE A N 1
ATOM 803 C CA . ILE A 1 111 ? 2.737 2.982 -5.997 1.00 93.81 111 ILE A CA 1
ATOM 804 C C . ILE A 1 111 ? 2.523 1.714 -5.163 1.00 93.81 111 ILE A C 1
ATOM 806 O O . ILE A 1 111 ? 1.751 1.730 -4.203 1.00 93.81 111 ILE A O 1
ATOM 810 N N . GLY A 1 112 ? 3.264 0.643 -5.463 1.00 92.81 112 GLY A N 1
ATOM 811 C CA . GLY A 1 112 ? 3.188 -0.614 -4.718 1.00 92.81 112 GLY A CA 1
ATOM 812 C C . GLY A 1 112 ? 3.499 -0.440 -3.229 1.00 92.81 112 GLY A C 1
ATOM 813 O O . GLY A 1 112 ? 2.752 -0.926 -2.383 1.00 92.81 112 GLY A O 1
ATOM 814 N N . ALA A 1 113 ? 4.550 0.313 -2.893 1.00 93.75 113 ALA A N 1
ATOM 815 C CA . ALA A 1 113 ? 4.917 0.599 -1.510 1.00 93.75 113 ALA A CA 1
ATOM 816 C C . ALA A 1 113 ? 3.830 1.381 -0.764 1.00 93.75 113 ALA A C 1
ATOM 818 O O . ALA A 1 113 ? 3.529 1.069 0.388 1.00 93.75 113 ALA A O 1
ATOM 819 N N . THR A 1 114 ? 3.224 2.373 -1.418 1.00 92.62 114 THR A N 1
ATOM 820 C CA . THR A 1 114 ? 2.179 3.215 -0.822 1.00 92.62 114 THR A CA 1
ATOM 821 C C . THR A 1 114 ? 0.977 2.376 -0.407 1.00 92.62 114 THR A C 1
ATOM 823 O O . THR A 1 114 ? 0.543 2.445 0.744 1.00 92.62 114 THR A O 1
ATOM 826 N N . PHE A 1 115 ? 0.472 1.543 -1.318 1.00 91.88 115 PHE A N 1
ATOM 827 C CA . PHE A 1 115 ? -0.698 0.711 -1.048 1.00 91.88 115 PHE A CA 1
ATOM 828 C C . PHE A 1 115 ? -0.383 -0.460 -0.106 1.00 91.88 115 PHE A C 1
ATOM 830 O O . PHE A 1 115 ? -1.190 -0.754 0.771 1.00 91.88 115 PHE A O 1
ATOM 837 N N . ALA A 1 116 ? 0.815 -1.053 -0.173 1.00 91.56 116 ALA A N 1
ATOM 838 C CA . ALA A 1 116 ? 1.243 -2.078 0.784 1.00 91.56 116 ALA A CA 1
ATOM 839 C C . ALA A 1 116 ? 1.378 -1.533 2.223 1.00 91.56 116 ALA A C 1
ATOM 841 O O . ALA A 1 116 ? 1.033 -2.214 3.188 1.00 91.56 116 ALA A O 1
ATOM 842 N N . ALA A 1 117 ? 1.850 -0.294 2.393 1.00 90.44 117 ALA A N 1
ATOM 843 C CA . ALA A 1 117 ? 2.004 0.323 3.712 1.00 90.44 117 ALA A CA 1
ATOM 844 C C . ALA A 1 117 ? 0.687 0.859 4.304 1.00 90.44 117 ALA A C 1
ATOM 846 O O . ALA A 1 117 ? 0.604 1.066 5.521 1.00 90.44 117 ALA A O 1
ATOM 847 N N . ALA A 1 118 ? -0.327 1.110 3.467 1.00 88.62 118 ALA A N 1
ATOM 848 C CA . ALA A 1 118 ? -1.543 1.829 3.843 1.00 88.62 118 ALA A CA 1
ATOM 849 C C . ALA A 1 118 ? -2.257 1.199 5.050 1.00 88.62 118 ALA A C 1
ATOM 851 O O . ALA A 1 118 ? -2.528 1.894 6.031 1.00 88.62 118 ALA A O 1
ATOM 852 N N . GLY A 1 119 ? -2.482 -0.121 5.034 1.00 86.75 119 GLY A N 1
ATOM 853 C CA . GLY A 1 119 ? -3.164 -0.831 6.123 1.00 86.75 119 GLY A CA 1
ATOM 854 C C . GLY A 1 119 ? -2.416 -0.765 7.460 1.00 86.75 119 GLY A C 1
ATOM 855 O O . GLY A 1 119 ? -3.011 -0.502 8.508 1.00 86.75 119 GLY A O 1
ATOM 856 N N . TRP A 1 120 ? -1.090 -0.927 7.434 1.00 85.56 120 TRP A N 1
ATOM 857 C CA . TRP A 1 120 ? -0.249 -0.840 8.634 1.00 85.56 120 TRP A CA 1
ATOM 858 C C . TRP A 1 120 ? -0.236 0.569 9.233 1.00 85.56 120 TRP A C 1
ATOM 860 O O . TRP A 1 120 ? -0.350 0.738 10.450 1.00 85.56 120 TRP A O 1
ATOM 870 N N . ILE A 1 121 ? -0.122 1.596 8.388 1.00 84.69 121 ILE A N 1
ATOM 871 C CA . ILE A 1 121 ? -0.128 2.994 8.829 1.00 84.69 121 ILE A CA 1
ATOM 872 C C . ILE A 1 121 ? -1.509 3.375 9.369 1.00 84.69 121 ILE A C 1
ATOM 874 O O . ILE A 1 121 ? -1.586 4.019 10.417 1.00 84.69 121 ILE A O 1
ATOM 878 N N . GLN A 1 122 ? -2.587 2.947 8.708 1.00 81.75 122 GLN A N 1
ATOM 879 C CA . GLN A 1 122 ? -3.954 3.220 9.145 1.00 81.75 122 GLN A CA 1
ATOM 880 C C . GLN A 1 122 ? -4.241 2.590 10.512 1.00 81.75 122 GLN A C 1
ATOM 882 O O . GLN A 1 122 ? -4.792 3.259 11.386 1.00 81.75 122 GLN A O 1
ATOM 887 N N . ALA A 1 123 ? -3.787 1.354 10.745 1.00 77.50 123 ALA A N 1
ATOM 888 C CA . ALA A 1 123 ? -3.908 0.698 12.046 1.00 77.50 123 ALA A CA 1
ATOM 889 C C . ALA A 1 123 ? -3.175 1.466 13.163 1.00 77.50 123 ALA A C 1
ATOM 891 O O . ALA A 1 123 ? -3.668 1.533 14.288 1.00 77.50 123 ALA A O 1
ATOM 892 N N . LYS A 1 124 ? -2.026 2.086 12.855 1.00 74.81 124 LYS A N 1
ATOM 893 C CA . LYS A 1 124 ? -1.257 2.889 13.821 1.00 74.81 124 LYS A CA 1
ATOM 894 C C . LYS A 1 124 ? -1.793 4.314 14.020 1.00 74.81 124 LYS A C 1
ATOM 896 O O . LYS A 1 124 ? -1.655 4.849 15.115 1.00 74.81 124 LYS A O 1
ATOM 901 N N . ARG A 1 125 ? -2.370 4.952 12.991 1.00 65.38 125 ARG A N 1
ATOM 902 C CA . ARG A 1 125 ? -2.782 6.375 13.018 1.00 65.38 125 ARG A CA 1
ATOM 903 C C . ARG A 1 125 ? -4.276 6.613 13.239 1.00 65.38 125 ARG A C 1
ATOM 905 O O . ARG A 1 125 ? -4.627 7.686 13.725 1.00 65.38 125 ARG A O 1
ATOM 912 N N . GLY A 1 126 ? -5.139 5.649 12.914 1.00 60.56 126 GLY A N 1
ATOM 913 C CA . GLY A 1 126 ? -6.597 5.830 12.862 1.00 60.56 126 GLY A CA 1
ATOM 914 C C . GLY A 1 126 ? -7.244 6.304 14.169 1.00 60.56 126 GLY A C 1
ATOM 915 O O . GLY A 1 126 ? -8.281 6.953 14.130 1.00 60.56 126 GLY A O 1
ATOM 916 N N . HIS A 1 127 ? -6.603 6.069 15.317 1.00 59.47 127 HIS A N 1
ATOM 917 C CA . HIS A 1 127 ? -7.128 6.487 16.621 1.00 59.47 127 HIS A CA 1
ATOM 918 C C . HIS A 1 127 ? -6.530 7.803 17.136 1.00 59.47 127 HIS A C 1
ATOM 920 O O . HIS A 1 127 ? -7.176 8.491 17.915 1.00 59.47 127 HIS A O 1
ATOM 926 N N . VAL A 1 128 ? -5.349 8.213 16.661 1.00 58.25 128 VAL A N 1
ATOM 927 C CA . VAL A 1 128 ? -4.595 9.337 17.250 1.00 58.25 128 VAL A CA 1
ATOM 928 C C . VAL A 1 128 ? -5.203 10.696 16.886 1.00 58.25 128 VAL A C 1
ATOM 930 O O . VAL A 1 128 ? -5.323 11.574 17.738 1.00 58.25 128 VAL A O 1
ATOM 933 N N . ALA A 1 129 ? -5.634 10.878 15.632 1.00 59.31 129 ALA A N 1
ATOM 934 C CA . ALA A 1 129 ? -6.246 12.137 15.189 1.00 59.31 129 ALA A CA 1
ATOM 935 C C . ALA A 1 129 ? -7.648 12.349 15.786 1.00 59.31 129 ALA A C 1
ATOM 937 O O . ALA A 1 129 ? -8.055 13.477 16.057 1.00 59.31 129 ALA A O 1
ATOM 938 N N . ILE A 1 130 ? -8.376 11.254 16.010 1.00 62.69 130 ILE A N 1
ATOM 939 C CA . ILE A 1 130 ? -9.702 11.273 16.623 1.00 62.69 130 ILE A CA 1
ATOM 940 C C . ILE A 1 130 ? -9.571 11.507 18.136 1.00 62.69 130 ILE A C 1
ATOM 942 O O . ILE A 1 130 ? -10.393 12.241 18.676 1.00 62.69 130 ILE A O 1
ATOM 946 N N . ASP A 1 131 ? -8.534 10.982 18.803 1.00 64.06 131 ASP A N 1
ATOM 947 C CA . ASP A 1 131 ? -8.328 11.155 20.251 1.00 64.06 131 ASP A CA 1
ATOM 948 C C . ASP A 1 131 ? -8.013 12.592 20.683 1.00 64.06 131 ASP A C 1
ATOM 950 O O . ASP A 1 131 ? -8.463 13.025 21.736 1.00 64.06 131 ASP A O 1
ATOM 954 N N . ALA A 1 132 ? -7.317 13.395 19.877 1.00 69.19 132 ALA A N 1
ATOM 955 C CA . ALA A 1 132 ? -7.025 14.782 20.266 1.00 69.19 132 ALA A CA 1
ATOM 956 C C . ALA A 1 132 ? -8.302 15.618 20.508 1.00 69.19 132 ALA A C 1
ATOM 958 O O . ALA A 1 132 ? -8.316 16.531 21.334 1.00 69.19 132 ALA A O 1
ATOM 959 N N . LEU A 1 133 ? -9.391 15.285 19.806 1.00 67.31 133 LEU A N 1
ATOM 960 C CA . LEU A 1 133 ? -10.666 15.991 19.890 1.00 67.31 133 LEU A CA 1
ATOM 961 C C . LEU A 1 133 ? -11.605 15.409 20.967 1.00 67.31 133 LEU A C 1
ATOM 963 O O . LEU A 1 133 ? -12.576 16.071 21.341 1.00 67.31 133 LEU A O 1
ATOM 967 N N . THR A 1 134 ? -11.322 14.208 21.497 1.00 68.69 134 THR A N 1
ATOM 968 C CA . THR A 1 134 ? -12.109 13.589 22.587 1.00 68.69 134 THR A CA 1
ATOM 969 C C . THR A 1 134 ? -11.973 14.381 23.891 1.00 68.69 134 THR A C 1
ATOM 971 O O . THR A 1 134 ? -12.926 14.460 24.658 1.00 68.69 134 THR A O 1
ATOM 974 N N . HIS A 1 135 ? -10.834 15.050 24.111 1.00 69.75 135 HIS A N 1
ATOM 975 C CA . HIS A 1 135 ? -10.570 15.844 25.318 1.00 69.75 135 HIS A CA 1
ATOM 976 C C . HIS A 1 135 ? -11.405 17.131 25.439 1.00 69.75 135 HIS A C 1
ATOM 978 O O . HIS A 1 135 ? -11.463 17.713 26.521 1.00 69.75 135 HIS A O 1
ATOM 984 N N . ILE A 1 136 ? -12.042 17.583 24.354 1.00 76.31 136 ILE A N 1
ATOM 985 C CA . ILE A 1 136 ? -12.788 18.854 24.303 1.00 76.31 136 ILE A CA 1
ATOM 986 C C . ILE A 1 136 ? -14.308 18.613 24.230 1.00 76.31 136 ILE A C 1
ATOM 988 O O . ILE A 1 136 ? -15.095 19.494 24.579 1.00 76.31 136 ILE A O 1
ATOM 992 N N . LEU A 1 137 ? -14.747 17.425 23.794 1.00 76.50 137 LEU A N 1
ATOM 993 C CA . LEU A 1 137 ? -16.154 17.127 23.512 1.00 76.50 137 LEU A CA 1
ATOM 994 C C . LEU A 1 137 ? -16.843 16.319 24.631 1.00 76.50 137 LEU A C 1
ATOM 996 O O . LEU A 1 137 ? -16.239 15.420 25.211 1.00 76.50 137 LEU A O 1
ATOM 1000 N N . PRO A 1 138 ? -18.146 16.556 24.891 1.00 82.06 138 PRO A N 1
ATOM 1001 C CA . PRO A 1 138 ? -18.939 15.701 25.768 1.00 82.06 138 PRO A CA 1
ATOM 1002 C C . PRO A 1 138 ? -19.122 14.287 25.172 1.00 82.06 138 PRO A C 1
ATOM 1004 O O . PRO A 1 138 ? -19.208 14.129 23.948 1.00 82.06 138 PRO A O 1
ATOM 1007 N N . PRO A 1 139 ? -19.263 13.248 26.020 1.00 78.56 139 PRO A N 1
ATOM 1008 C CA . PRO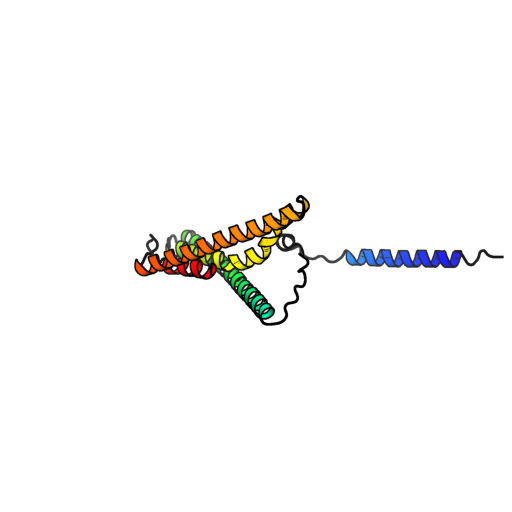 A 1 139 ? -19.126 11.839 25.627 1.00 78.56 139 PRO A CA 1
ATOM 1009 C C . PRO A 1 139 ? -20.141 11.359 24.574 1.00 78.56 139 PRO A C 1
ATOM 1011 O O . PRO A 1 139 ? -19.830 10.477 23.777 1.00 78.56 139 PRO A O 1
ATOM 1014 N N . GLY A 1 140 ? -21.341 11.949 24.524 1.00 81.50 140 GLY A N 1
ATOM 1015 C CA . GLY A 1 140 ? -22.356 11.592 23.523 1.00 81.50 140 GLY A CA 1
ATOM 1016 C C . GLY A 1 140 ? -22.013 12.058 22.103 1.00 81.50 140 GLY A C 1
ATOM 1017 O O . GLY A 1 140 ? -22.233 11.324 21.143 1.00 81.50 140 GLY A O 1
ATOM 1018 N N . ILE A 1 141 ? -21.430 13.253 21.961 1.00 82.75 141 ILE A N 1
ATOM 1019 C CA . ILE A 1 141 ? -21.035 13.803 20.651 1.00 82.75 141 ILE A CA 1
ATOM 1020 C C . ILE A 1 141 ? -19.767 13.101 20.154 1.00 82.75 141 ILE A C 1
ATOM 1022 O O . ILE A 1 141 ? -19.623 12.843 18.960 1.00 82.75 141 ILE A O 1
ATOM 1026 N N . ASP A 1 142 ? -18.875 12.731 21.073 1.00 82.19 142 ASP A N 1
ATOM 1027 C CA . ASP A 1 142 ? -17.659 11.983 20.762 1.00 82.19 142 ASP A CA 1
ATOM 1028 C C . ASP A 1 142 ? -17.953 10.609 20.130 1.00 82.19 142 ASP A C 1
ATOM 1030 O O . ASP A 1 142 ? -17.325 10.232 19.139 1.00 82.19 142 ASP A O 1
ATOM 1034 N N . ALA A 1 143 ? -18.967 9.897 20.637 1.00 81.94 143 ALA A N 1
ATOM 1035 C CA . ALA A 1 143 ? -19.402 8.616 20.080 1.00 81.94 143 ALA A CA 1
ATOM 1036 C C . ALA A 1 143 ? -19.956 8.755 18.650 1.00 81.94 143 ALA A C 1
ATOM 1038 O O . ALA A 1 143 ? -19.576 7.992 17.762 1.00 81.94 143 ALA A O 1
ATOM 1039 N N . VAL A 1 144 ? -20.803 9.760 18.398 1.00 86.69 144 VAL A N 1
ATOM 1040 C CA . VAL A 1 144 ? -21.342 10.028 17.053 1.00 86.69 144 VAL A CA 1
ATOM 1041 C C . VAL A 1 144 ? -20.229 10.436 16.088 1.00 86.69 144 VAL A C 1
ATOM 1043 O O . VAL A 1 144 ? -20.204 9.965 14.952 1.00 86.69 144 VAL A O 1
ATOM 1046 N N . ARG A 1 145 ? -19.269 11.259 16.536 1.00 84.62 145 ARG A N 1
ATOM 1047 C CA . ARG A 1 145 ? -18.104 11.642 15.724 1.00 84.62 145 ARG A CA 1
ATOM 1048 C C . ARG A 1 145 ? -17.296 10.419 15.296 1.00 84.62 145 ARG A C 1
ATOM 1050 O O . ARG A 1 145 ? -16.928 10.336 14.130 1.00 84.62 145 ARG A O 1
ATOM 1057 N N . LYS A 1 146 ? -17.022 9.492 16.221 1.00 83.12 146 LYS A N 1
ATOM 1058 C CA . LYS A 1 146 ? -16.287 8.248 15.938 1.00 83.12 146 LYS A CA 1
ATOM 1059 C C . LYS A 1 146 ? -16.994 7.419 14.866 1.00 83.12 146 LYS A C 1
ATOM 1061 O O . LYS A 1 146 ? -16.389 7.116 13.847 1.00 83.12 146 LYS A O 1
ATOM 1066 N N . VAL A 1 147 ? -18.297 7.179 15.031 1.00 87.44 147 VAL A N 1
ATOM 1067 C CA . VAL A 1 147 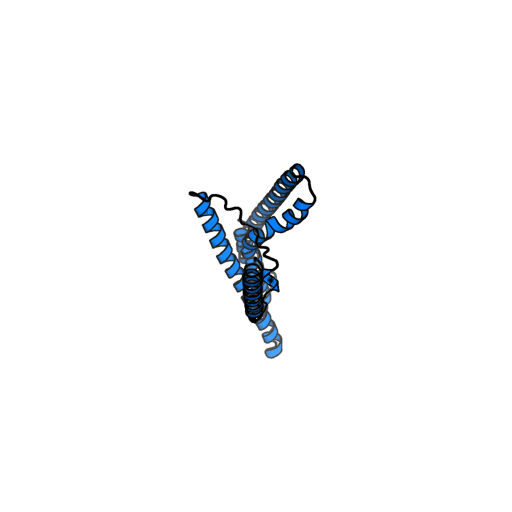? -19.099 6.429 14.049 1.00 87.44 147 VAL A CA 1
ATOM 1068 C C . VAL A 1 147 ? -19.120 7.118 12.683 1.00 87.44 147 VAL A C 1
ATOM 1070 O O . VAL A 1 147 ? -18.986 6.451 11.662 1.00 87.44 147 VAL A O 1
ATOM 1073 N N . LEU A 1 148 ? -19.256 8.447 12.640 1.00 88.44 148 LEU A N 1
ATOM 1074 C CA . LEU A 1 148 ? -19.202 9.192 11.380 1.00 88.44 148 LEU A CA 1
ATOM 1075 C C . LEU A 1 148 ? -17.825 9.093 10.714 1.00 88.44 148 LEU A C 1
ATOM 1077 O O . LEU A 1 148 ? -17.756 8.869 9.510 1.00 88.44 148 LEU A O 1
ATOM 1081 N N . ALA A 1 149 ? -16.737 9.237 11.472 1.00 85.75 149 ALA A N 1
ATOM 1082 C CA . ALA A 1 149 ? -15.378 9.132 10.945 1.00 85.75 149 ALA A CA 1
ATOM 1083 C C . ALA A 1 149 ? -15.092 7.737 10.367 1.00 85.75 149 ALA A C 1
ATOM 1085 O O . ALA A 1 149 ? -14.520 7.627 9.278 1.00 85.75 149 ALA A O 1
ATOM 1086 N N . ASP A 1 150 ? -15.544 6.689 11.056 1.00 86.06 150 ASP A N 1
ATOM 1087 C CA . ASP A 1 150 ? -15.446 5.309 10.587 1.00 86.06 150 ASP A CA 1
ATOM 1088 C C . ASP A 1 150 ? -16.305 5.087 9.337 1.00 86.06 150 ASP A C 1
ATOM 1090 O O . ASP A 1 150 ? -15.837 4.486 8.372 1.00 86.06 150 ASP A O 1
ATOM 1094 N N . LEU A 1 151 ? -17.524 5.637 9.294 1.00 91.75 151 LEU A N 1
ATOM 1095 C CA . LEU A 1 151 ? -18.409 5.546 8.131 1.00 91.75 151 LEU A CA 1
ATOM 1096 C C . LEU A 1 151 ? -17.815 6.234 6.894 1.00 91.75 151 LEU A C 1
ATOM 1098 O O . LEU A 1 151 ? -17.830 5.657 5.807 1.00 91.75 151 LEU A O 1
ATOM 1102 N N . PHE A 1 152 ? -17.269 7.444 7.045 1.00 90.50 152 PHE A N 1
ATOM 1103 C CA . PHE A 1 152 ? -16.619 8.159 5.944 1.00 90.50 152 PHE A CA 1
ATOM 1104 C C . PHE A 1 152 ? -15.378 7.420 5.450 1.00 90.50 152 PHE A C 1
ATOM 1106 O O . PHE A 1 152 ? -15.172 7.304 4.243 1.00 90.50 152 PHE A O 1
ATOM 1113 N N . SER A 1 153 ? -14.584 6.882 6.375 1.00 88.25 153 SER A N 1
ATOM 1114 C CA . SER A 1 153 ? -13.399 6.090 6.050 1.00 88.25 153 SER A CA 1
ATOM 1115 C C . SER A 1 153 ? -13.786 4.797 5.324 1.00 88.25 153 SER A C 1
ATOM 1117 O O . SER A 1 153 ? -13.193 4.472 4.299 1.00 88.25 153 SER A O 1
ATOM 1119 N N . PHE A 1 154 ? -14.831 4.103 5.780 1.00 90.69 154 PHE A N 1
ATOM 1120 C CA . PHE A 1 154 ? -15.363 2.906 5.131 1.00 90.69 154 PHE A CA 1
ATOM 1121 C C . PHE A 1 154 ? -15.896 3.195 3.721 1.00 90.69 154 PHE A C 1
ATOM 1123 O O . PHE A 1 154 ? -15.561 2.475 2.779 1.00 90.69 154 PHE A O 1
ATOM 1130 N N . MET A 1 155 ? -16.672 4.272 3.545 1.00 94.12 155 MET A N 1
ATOM 1131 C CA . MET A 1 155 ? -17.134 4.710 2.223 1.00 94.12 155 MET A CA 1
ATOM 1132 C C . MET A 1 155 ? -15.967 5.035 1.293 1.00 94.12 155 MET A C 1
ATOM 1134 O O . MET A 1 155 ? -15.966 4.601 0.142 1.00 94.12 155 MET A O 1
ATOM 1138 N N . PHE A 1 156 ? -14.979 5.784 1.786 1.00 90.88 156 PHE A N 1
ATOM 1139 C CA . PHE A 1 156 ? -13.819 6.181 1.000 1.00 90.88 156 PHE A CA 1
ATOM 1140 C C . PHE A 1 156 ? -13.025 4.961 0.532 1.00 90.88 156 PHE A C 1
ATOM 1142 O O . PHE A 1 156 ? -12.800 4.812 -0.666 1.00 90.88 156 PHE A O 1
ATOM 1149 N N . VAL A 1 157 ? -12.668 4.057 1.450 1.00 91.38 157 VAL A N 1
ATOM 1150 C CA . VAL A 1 157 ? -11.915 2.834 1.133 1.00 91.38 157 VAL A CA 1
ATOM 1151 C C . VAL A 1 157 ? -12.694 1.950 0.160 1.00 91.38 157 VAL A C 1
ATOM 1153 O O . VAL A 1 157 ? -12.124 1.509 -0.832 1.00 91.38 157 VAL A O 1
ATOM 1156 N N . THR A 1 158 ? -14.000 1.761 0.370 1.00 93.88 158 THR A N 1
ATOM 1157 C CA . THR A 1 158 ? -14.847 0.946 -0.521 1.00 93.88 158 THR A CA 1
ATOM 1158 C C . THR A 1 158 ? -14.921 1.532 -1.933 1.00 93.88 158 THR A C 1
ATOM 1160 O O . THR A 1 158 ? -14.753 0.814 -2.918 1.00 93.88 158 THR A O 1
ATOM 1163 N N . PHE A 1 159 ? -15.142 2.845 -2.052 1.00 94.69 159 PHE A N 1
ATOM 1164 C CA . PHE A 1 159 ? -15.165 3.529 -3.345 1.00 94.69 159 PHE A CA 1
ATOM 1165 C C . PHE A 1 159 ? -13.816 3.411 -4.063 1.00 94.69 159 PHE A C 1
ATOM 1167 O O . PHE A 1 159 ? -13.768 3.114 -5.258 1.00 94.69 159 PHE A O 1
ATOM 1174 N N . PHE A 1 160 ? -12.718 3.606 -3.332 1.00 93.00 160 PHE A N 1
ATOM 1175 C CA . PHE A 1 160 ? -11.374 3.528 -3.891 1.00 93.00 160 PHE A CA 1
ATOM 1176 C C . PHE A 1 160 ? -11.012 2.103 -4.319 1.00 93.00 160 PHE A C 1
ATOM 1178 O O . PHE A 1 160 ? -10.459 1.925 -5.401 1.00 93.00 160 PHE A O 1
ATOM 1185 N N . ALA A 1 161 ? -11.369 1.089 -3.528 1.00 93.81 161 ALA A N 1
ATOM 1186 C CA . ALA A 1 161 ? -11.178 -0.318 -3.872 1.00 93.81 161 ALA A CA 1
ATOM 1187 C C . ALA A 1 161 ? -11.929 -0.677 -5.163 1.00 93.81 161 ALA A C 1
ATOM 1189 O O . ALA A 1 161 ? -11.346 -1.243 -6.088 1.00 93.81 161 ALA A O 1
ATOM 1190 N N . TRP A 1 162 ? -13.191 -0.250 -5.284 1.00 95.31 162 TRP A N 1
ATOM 1191 C CA . TRP A 1 162 ? -13.972 -0.472 -6.500 1.00 95.31 162 TRP A CA 1
ATOM 1192 C C . TRP A 1 162 ? -13.347 0.215 -7.721 1.00 95.31 162 TRP A C 1
ATOM 1194 O O . TRP A 1 162 ? -13.160 -0.415 -8.763 1.00 95.31 162 TRP A O 1
ATOM 1204 N N . LYS A 1 163 ? -12.958 1.490 -7.596 1.00 94.94 163 LYS A N 1
ATOM 1205 C CA . LYS A 1 163 ? -12.291 2.222 -8.682 1.00 94.94 163 LYS A CA 1
ATOM 1206 C C . LYS A 1 163 ? -10.952 1.605 -9.076 1.00 94.94 163 LYS A C 1
ATOM 1208 O O . LYS A 1 163 ? -10.656 1.565 -10.267 1.00 94.94 163 LYS A O 1
ATOM 1213 N N . SER A 1 164 ? -10.184 1.108 -8.111 1.00 93.00 164 SER A N 1
ATOM 1214 C CA . SER A 1 164 ? -8.909 0.425 -8.356 1.00 93.00 164 SER A CA 1
ATOM 1215 C C . SER A 1 164 ? -9.112 -0.849 -9.175 1.00 93.00 164 SER A C 1
ATOM 1217 O O . SER A 1 164 ? -8.392 -1.079 -10.142 1.00 93.00 164 SER A O 1
ATOM 1219 N N . TRP A 1 165 ? -10.140 -1.638 -8.848 1.00 94.25 165 TRP A N 1
ATOM 1220 C CA . TRP A 1 165 ? -10.473 -2.850 -9.599 1.00 94.25 165 TRP A CA 1
ATOM 1221 C C . TRP A 1 165 ? -10.974 -2.547 -11.015 1.00 94.25 165 TRP A C 1
ATOM 1223 O O . TRP A 1 165 ? -10.610 -3.238 -11.963 1.00 94.25 165 TRP A O 1
ATOM 1233 N N . ALA A 1 166 ? -11.774 -1.487 -11.172 1.00 93.56 166 ALA A N 1
ATOM 1234 C CA . ALA A 1 166 ? -12.236 -1.032 -12.481 1.00 93.56 166 ALA A CA 1
ATOM 1235 C C . ALA A 1 166 ? -11.066 -0.595 -13.381 1.00 93.56 166 ALA A C 1
ATOM 1237 O O . ALA A 1 166 ? -10.997 -1.019 -14.528 1.00 93.56 166 ALA A O 1
ATOM 1238 N N . LEU A 1 167 ? -10.119 0.183 -12.841 1.00 91.25 167 LEU A N 1
ATOM 1239 C CA . LEU A 1 167 ? -8.903 0.602 -13.553 1.00 91.25 167 LEU A CA 1
ATOM 1240 C C . LEU A 1 167 ? -8.023 -0.586 -13.947 1.00 91.25 167 LEU A C 1
ATOM 1242 O O . LEU A 1 167 ? -7.506 -0.624 -15.058 1.00 91.25 167 LEU A O 1
ATOM 1246 N N . PHE A 1 168 ? -7.857 -1.561 -13.050 1.00 91.62 168 PHE A N 1
ATOM 1247 C CA . PHE A 1 168 ? -7.110 -2.779 -13.354 1.00 91.62 168 PHE A CA 1
ATOM 1248 C C . PHE A 1 168 ? -7.745 -3.556 -14.512 1.00 91.62 168 PHE A C 1
ATOM 1250 O O . PHE A 1 168 ? -7.036 -3.951 -15.434 1.00 91.62 168 PHE A O 1
ATOM 1257 N N . TYR A 1 169 ? -9.067 -3.746 -14.476 1.00 91.69 169 TYR A N 1
ATOM 1258 C CA . TYR A 1 169 ? -9.787 -4.456 -15.529 1.00 91.69 169 TYR A CA 1
ATOM 1259 C C . TYR A 1 169 ? -9.681 -3.735 -16.877 1.00 91.69 169 TYR A C 1
ATOM 1261 O O . TYR A 1 169 ? -9.360 -4.365 -17.878 1.00 91.69 169 TYR A O 1
ATOM 1269 N N . GLU A 1 170 ? -9.885 -2.418 -16.894 1.00 90.94 170 GLU A N 1
ATOM 1270 C CA . GLU A 1 170 ? -9.809 -1.609 -18.113 1.00 90.94 170 GL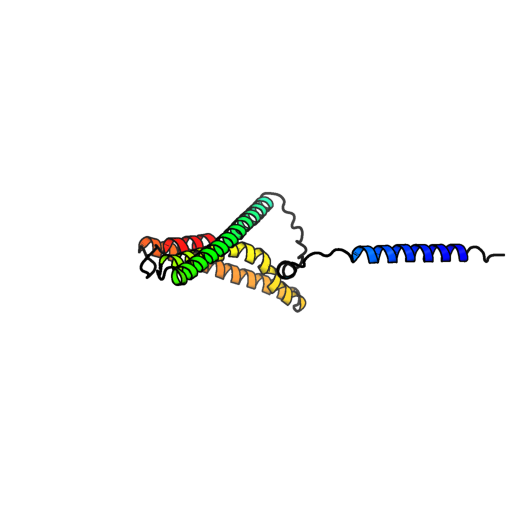U A CA 1
ATOM 1271 C C . GLU A 1 170 ? -8.394 -1.609 -18.707 1.00 90.94 170 GLU A C 1
ATOM 1273 O O . GLU A 1 170 ? -8.218 -1.858 -19.895 1.00 90.94 170 GLU A O 1
ATOM 1278 N N . ALA A 1 171 ? -7.358 -1.461 -17.875 1.00 89.62 171 ALA A N 1
ATOM 1279 C CA . ALA A 1 171 ? -5.973 -1.542 -18.338 1.00 89.62 171 ALA A CA 1
ATOM 1280 C C . ALA A 1 171 ? -5.585 -2.936 -18.850 1.00 89.62 171 ALA A C 1
ATOM 1282 O O . ALA A 1 171 ? -4.721 -3.047 -19.722 1.00 89.62 171 ALA A O 1
ATOM 1283 N N . TRP A 1 172 ? -6.190 -3.992 -18.302 1.00 89.19 172 TRP A N 1
ATOM 1284 C CA . TRP A 1 172 ? -5.970 -5.361 -18.757 1.00 89.19 172 TRP A CA 1
ATOM 1285 C C . TRP A 1 172 ? -6.661 -5.638 -20.097 1.00 89.19 172 TRP A C 1
ATOM 1287 O O . TRP A 1 172 ? -6.052 -6.251 -20.971 1.00 89.19 172 TRP A O 1
ATOM 1297 N N . ASP A 1 173 ? -7.904 -5.183 -20.266 1.00 91.12 173 ASP A N 1
ATOM 1298 C CA . ASP A 1 173 ? -8.707 -5.403 -21.476 1.00 91.12 173 ASP A CA 1
ATOM 1299 C C . ASP A 1 173 ? -8.216 -4.556 -22.659 1.00 91.12 173 ASP A C 1
ATOM 1301 O O . ASP A 1 173 ? -8.007 -5.068 -23.758 1.00 91.12 173 ASP A O 1
ATOM 1305 N N . GLU A 1 174 ? -7.938 -3.273 -22.422 1.00 88.75 174 GLU A N 1
ATOM 1306 C CA . GLU A 1 174 ? -7.463 -2.342 -23.452 1.00 88.75 174 GLU A CA 1
ATOM 1307 C C . GLU A 1 174 ? -5.952 -2.452 -23.713 1.00 88.75 174 GLU A C 1
ATOM 1309 O O . GLU A 1 174 ? -5.434 -1.851 -24.656 1.00 88.75 174 GLU A O 1
ATOM 1314 N N . GLY A 1 175 ? -5.223 -3.206 -22.882 1.00 86.81 175 GLY A N 1
ATOM 1315 C CA . GLY A 1 175 ? -3.775 -3.374 -23.003 1.00 86.81 175 GLY A CA 1
ATOM 1316 C C . GLY A 1 175 ? -3.003 -2.064 -22.832 1.00 86.81 175 GLY A C 1
ATOM 1317 O O . GLY A 1 175 ? -2.015 -1.838 -23.531 1.00 86.81 175 GLY A O 1
ATOM 1318 N N . GLN A 1 176 ? -3.452 -1.188 -21.928 1.00 88.38 176 GLN A N 1
ATOM 1319 C CA . GLN A 1 176 ? -2.854 0.135 -21.758 1.00 88.38 176 GLN A CA 1
ATOM 1320 C C . GLN A 1 176 ? -1.385 0.040 -21.316 1.00 88.38 176 GLN A C 1
ATOM 1322 O O . GLN A 1 176 ? -1.034 -0.675 -20.369 1.00 88.38 176 GLN A O 1
ATOM 1327 N N . THR A 1 177 ? -0.525 0.824 -21.964 1.00 89.19 177 THR A N 1
ATOM 1328 C CA . THR A 1 177 ? 0.903 0.950 -21.641 1.00 89.19 177 THR A CA 1
ATOM 1329 C C . THR A 1 177 ? 1.250 2.376 -21.245 1.00 89.19 177 THR A C 1
ATOM 1331 O O . THR A 1 177 ? 0.616 3.333 -21.696 1.00 89.19 177 THR A O 1
ATOM 1334 N N . THR A 1 178 ? 2.286 2.534 -20.425 1.00 86.31 178 THR A N 1
ATOM 1335 C CA . THR A 1 178 ? 2.803 3.861 -20.074 1.00 86.31 178 THR A CA 1
ATOM 1336 C C . THR A 1 178 ? 3.262 4.614 -21.335 1.00 86.31 178 THR A C 1
ATOM 1338 O O . THR A 1 178 ? 3.839 3.995 -22.232 1.00 86.31 178 THR A O 1
ATOM 1341 N N . PRO A 1 179 ? 3.033 5.939 -21.440 1.00 77.81 179 PRO A N 1
ATOM 1342 C CA . PRO A 1 179 ? 3.425 6.738 -22.602 1.00 77.81 179 PRO A CA 1
ATOM 1343 C C . PRO A 1 179 ? 4.931 7.077 -22.619 1.00 77.81 179 PRO A C 1
ATOM 1345 O O . PRO A 1 179 ? 5.303 8.244 -22.732 1.00 77.81 179 PRO A O 1
ATOM 1348 N N . SER A 1 180 ? 5.810 6.076 -22.511 1.00 79.88 180 SER A N 1
ATOM 1349 C CA . SER A 1 180 ? 7.258 6.245 -22.708 1.00 79.88 180 SER A CA 1
ATOM 1350 C C . SER A 1 180 ? 7.847 5.176 -23.632 1.00 79.88 180 SER A C 1
ATOM 1352 O O . SER A 1 180 ? 7.158 4.252 -24.061 1.00 79.88 180 SER A O 1
ATOM 1354 N N . ALA A 1 181 ? 9.128 5.330 -23.977 1.00 80.12 181 ALA A N 1
ATOM 1355 C CA . ALA A 1 181 ? 9.840 4.454 -24.900 1.00 80.12 181 ALA A CA 1
ATOM 1356 C C . ALA A 1 181 ? 9.936 2.995 -24.417 1.00 80.12 181 ALA A C 1
ATOM 1358 O O . ALA A 1 181 ? 10.012 2.092 -25.250 1.00 80.12 181 ALA A O 1
ATOM 1359 N N . TRP A 1 182 ? 9.932 2.753 -23.099 1.00 82.00 182 TRP A N 1
ATOM 1360 C CA . TRP A 1 182 ? 9.949 1.395 -22.541 1.00 82.00 182 TRP A CA 1
ATOM 1361 C C . TRP A 1 182 ? 8.546 0.772 -22.469 1.00 82.00 182 TRP A C 1
ATOM 1363 O O . TRP A 1 182 ? 8.409 -0.439 -22.645 1.00 82.00 182 TRP A O 1
ATOM 1373 N N . GLY A 1 183 ? 7.509 1.596 -22.290 1.00 82.62 183 GLY A N 1
ATOM 1374 C CA . GLY A 1 183 ? 6.100 1.225 -22.446 1.00 82.62 183 GLY A CA 1
ATOM 1375 C C . GLY A 1 183 ? 5.635 -0.010 -21.660 1.00 82.62 183 GLY A C 1
ATOM 1376 O O . GLY A 1 183 ? 4.949 -0.854 -22.243 1.00 82.62 183 GLY A O 1
ATOM 1377 N N . PRO A 1 184 ? 5.974 -0.172 -20.364 1.00 85.81 184 PRO A N 1
ATOM 1378 C CA . PRO A 1 184 ? 5.489 -1.300 -19.587 1.00 85.81 184 PRO A CA 1
ATOM 1379 C C . PRO A 1 184 ? 3.961 -1.229 -19.419 1.00 85.81 184 PRO A C 1
ATOM 1381 O O . PRO A 1 184 ? 3.371 -0.141 -19.407 1.00 85.81 184 PRO A O 1
ATOM 1384 N N . PRO A 1 185 ? 3.292 -2.382 -19.274 1.00 88.25 185 PRO A N 1
ATOM 1385 C CA . PRO A 1 185 ? 1.844 -2.416 -19.172 1.00 88.25 185 PRO A CA 1
ATOM 1386 C C . PRO A 1 185 ? 1.350 -1.915 -17.803 1.00 88.25 185 PRO A C 1
ATOM 1388 O O . PRO A 1 185 ? 1.871 -2.288 -16.748 1.00 88.25 185 PRO A O 1
ATOM 1391 N N . LEU A 1 186 ? 0.299 -1.092 -17.823 1.00 88.50 186 LEU A N 1
ATOM 1392 C 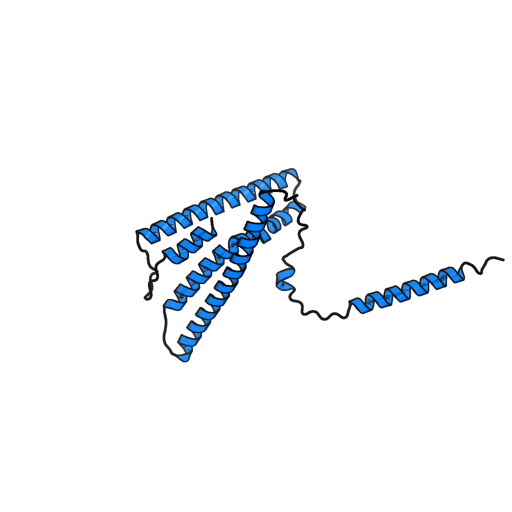CA . LEU A 1 186 ? -0.259 -0.401 -16.650 1.00 88.50 186 LEU A CA 1
ATOM 1393 C C . LEU A 1 186 ? -1.039 -1.320 -15.701 1.00 88.50 186 LEU A C 1
ATOM 1395 O O . LEU A 1 186 ? -1.283 -0.961 -14.548 1.00 88.50 186 LEU A O 1
ATOM 1399 N N . TRP A 1 187 ? -1.387 -2.535 -16.131 1.00 88.69 187 TRP A N 1
ATOM 1400 C CA . TRP A 1 187 ? -2.062 -3.491 -15.254 1.00 88.69 187 TRP A CA 1
ATOM 1401 C C . TRP A 1 187 ? -1.204 -3.881 -14.042 1.00 88.69 187 TRP A C 1
ATOM 1403 O O . TRP A 1 187 ? -1.759 -4.214 -12.997 1.00 88.69 187 TRP A O 1
ATOM 1413 N N . ILE A 1 188 ? 0.132 -3.797 -14.135 1.00 89.50 188 ILE A N 1
ATOM 1414 C CA . ILE A 1 188 ? 1.045 -4.121 -13.028 1.00 89.50 188 ILE A CA 1
ATOM 1415 C C . ILE A 1 188 ? 0.818 -3.170 -11.839 1.00 89.50 188 ILE A C 1
ATOM 1417 O O . ILE A 1 188 ? 0.395 -3.648 -10.783 1.00 89.50 188 ILE A O 1
ATOM 1421 N N . PRO A 1 189 ? 1.022 -1.840 -11.956 1.00 91.00 189 PRO A N 1
ATOM 1422 C CA . PRO A 1 189 ? 0.781 -0.926 -10.839 1.00 91.00 189 PRO A CA 1
ATOM 1423 C C . PRO A 1 189 ? -0.690 -0.898 -10.399 1.00 91.00 189 PRO A C 1
ATOM 1425 O O . PRO A 1 189 ? -0.955 -0.794 -9.200 1.00 91.00 189 PRO A O 1
ATOM 1428 N N . TYR A 1 190 ? -1.649 -1.040 -11.322 1.00 91.69 190 TYR A N 1
ATOM 1429 C CA . TYR A 1 190 ? -3.072 -1.065 -10.965 1.00 91.69 190 TYR A CA 1
ATOM 1430 C C . TYR A 1 190 ? -3.471 -2.324 -10.201 1.00 91.69 190 TYR A C 1
ATOM 1432 O O . TYR A 1 190 ? -4.276 -2.231 -9.279 1.00 91.69 190 TYR A O 1
ATOM 1440 N N . SER A 1 191 ? -2.864 -3.475 -10.497 1.00 91.75 191 SER A N 1
ATOM 1441 C CA . SER A 1 191 ? -3.078 -4.692 -9.710 1.00 91.75 191 SER A CA 1
ATOM 1442 C C . SER A 1 191 ? -2.565 -4.531 -8.278 1.00 91.75 191 SER A C 1
ATOM 1444 O O . SER A 1 191 ? -3.282 -4.861 -7.338 1.00 91.75 191 SER A O 1
ATOM 1446 N N . CYS A 1 192 ? -1.381 -3.936 -8.084 1.00 90.62 192 CYS A N 1
ATOM 1447 C CA . CYS A 1 192 ? -0.845 -3.639 -6.753 1.00 90.62 192 CYS A CA 1
ATOM 1448 C C . CYS A 1 192 ? -1.761 -2.693 -5.965 1.00 90.62 192 CYS A C 1
ATOM 1450 O O . CYS A 1 192 ? -2.008 -2.911 -4.781 1.00 90.62 192 CYS A O 1
ATOM 1452 N N . MET A 1 193 ? -2.283 -1.657 -6.625 1.00 92.31 193 MET A N 1
ATOM 1453 C CA . MET A 1 193 ? -3.241 -0.725 -6.034 1.00 92.31 193 MET A CA 1
ATOM 1454 C C . MET A 1 193 ? -4.555 -1.419 -5.650 1.00 92.31 193 MET A C 1
ATOM 1456 O O . MET A 1 193 ? -5.042 -1.240 -4.536 1.00 92.31 193 MET A O 1
ATOM 1460 N N . ALA A 1 194 ? -5.107 -2.238 -6.546 1.00 91.75 194 ALA A N 1
ATOM 1461 C CA . ALA A 1 194 ? -6.342 -2.975 -6.316 1.00 91.75 194 ALA A CA 1
ATOM 1462 C C . ALA A 1 194 ? -6.212 -3.971 -5.153 1.00 91.75 194 ALA A C 1
ATOM 1464 O O . ALA A 1 194 ? -7.080 -4.003 -4.286 1.00 91.75 194 ALA A O 1
ATOM 1465 N N . LEU A 1 195 ? -5.099 -4.709 -5.097 1.00 90.88 195 LEU A N 1
ATOM 1466 C CA . LEU A 1 195 ? -4.796 -5.655 -4.021 1.00 90.88 195 LEU A CA 1
ATOM 1467 C C . LEU A 1 195 ? -4.529 -4.970 -2.678 1.00 90.88 195 LEU A C 1
ATOM 1469 O O . LEU A 1 195 ? -4.861 -5.522 -1.637 1.00 90.88 195 LEU A O 1
ATOM 1473 N N . GLY A 1 196 ? -3.916 -3.785 -2.670 1.00 87.88 196 GLY A N 1
ATOM 1474 C CA . GLY A 1 196 ? -3.636 -3.075 -1.419 1.00 87.88 196 GLY A CA 1
ATOM 1475 C C . GLY A 1 196 ? -4.872 -2.446 -0.768 1.00 87.88 196 GLY A C 1
ATOM 1476 O O . GLY A 1 196 ? -4.844 -2.156 0.426 1.00 87.88 196 GLY A O 1
ATOM 1477 N N . MET A 1 197 ? -5.948 -2.233 -1.531 1.00 88.06 197 MET A N 1
ATOM 1478 C CA . MET A 1 197 ? -7.201 -1.647 -1.037 1.00 88.06 197 MET A CA 1
ATOM 1479 C C . MET A 1 197 ? -8.269 -2.684 -0.647 1.00 88.06 197 MET A C 1
ATOM 1481 O O . MET A 1 197 ? -9.310 -2.283 -0.122 1.00 88.06 197 MET A O 1
ATOM 1485 N N . SER A 1 198 ? -8.037 -3.977 -0.906 1.00 84.00 198 SER A N 1
ATOM 1486 C CA . SER A 1 198 ? -8.946 -5.101 -0.609 1.00 84.00 198 SER A CA 1
ATOM 1487 C C . SER A 1 198 ? -8.548 -5.860 0.651 1.00 84.00 198 SER A C 1
ATOM 1489 O O . SER A 1 198 ? -9.446 -6.141 1.474 1.00 84.00 198 SER A O 1
#

Radius of gyration: 28.65 Å; chains: 1; bounding box: 52×37×107 Å

pLDDT: mean 77.22, std 16.71, range [36.56, 95.94]

Foldseek 3Di:
DPDPPVVVVVVVVVVVVVVVVVVVVVVPPDDDDDPPPPCVLQDPDPPPPDPLPDPNVVVVVVLQVQLVVLQVLLVVLQVVLVVLVVVQVVCCPPVVDHDPVSVVSSVLSNLLSCLSNVSVVCVRCVVPVLVVCVVPDDPVVSVVVNVVSVVVVVVVLVVQLVVLVVVLVCQVVVVAFDPDPVTDGPNSSSVSSNVSSD

Sequence (198 aa):
MAPARREHRLEGLCRQERGQCGAAESSRSGHVVSTHGIDAAAGSIPTADVPRYGALGSIQTAVSGLNAVLAVGSALAIAAAGAVLTWEVMGRYFFAIASDWQDELSTFLLIGATFAAAGWIQAKRGHVAIDALTHILPPGIDAVRKVLADLFSFMFVTFFAWKSWALFYEAWDEGQTTPSAWGPPLWIPYSCMALGMS

Secondary structure (DSSP, 8-state):
---HHHHHHHHHHHHHHHHHHHHHHHTT-------HHHHTTS-----------SHHHHHHHHHHHHHHHHHHHHHHHHHHHHHHHHHHHHIIIII----THHHHHHHHHHHHHHHHHHHHHHHHHTTHHHHHHHTTS-HHHHHHHHHHHHHHHHHHHHHHHHHHHHHHHHHHHTT-B-SSSS--BTHHHHHHHHHHT-